Protein AF-A0A8J6YTL2-F1 (afdb_monomer_lite)

Foldseek 3Di:
DDPVVVCVPCVVVVVVVVCVVQCPDPVSVVVVLVVLLVVLLQQLVQQVVQQVVQPWQDPVQDDPVCGSPRARCGPVSHLQVLLQSLLVSLVSLVVQLVVDPDPVSVVVSVVSNVSSVVNNVRSLNPVSLVVSLVVQLVVCVVVPNVVSVVSNVVSVCVQCVDVSSVVSVVVCVDPVVVVCCCPPNDVVQVVQQVVQCVVPVPVGDGCCDPHNVPPPD

Sequence (217 aa):
ADLEGFRAVFEYVLLFFIGYYLIEDHRKAIQSLHLISAVATLAALVGFAQVALGVETPSSWTDAAEQGIVRAFSFVVSPNVLGSYMALMIPIAVGLFFYERNVWLKGYYALASLLQLGAFVLSGSRGAWLALLLSLLLIFALINWKWALGGGVAAVLGGFLLPPIRSRILNLLSPEYLEKSASDGRIARWLGAYHEMRFDPFFGRGIGHYGGAVGDR

Secondary structure (DSSP, 8-state):
--HHHHHHHHHHHHHHHHHHHH--SHHHHHHHHHHHHHHHHHHHHHHHHHHHTTPPPPGGGS-GGGTT-----GGGS-HHHHHHHHHHHHHHHHHHHHH---HHHHHHHHHHHHHHHHHHHHTT-HHHHHHHHHHHHHHHHHH-HHHHHHHHHHHHHHHHHSHHHHHHHHGGG-HHHHHHHHHTSHHHHHHHHHHHHTT-TTTT--TTTTSTTTS--

pLDDT: mean 82.71, std 12.41, range [36.59, 97.69]

Radius of gyration: 19.97 Å; chains: 1; bounding box: 45×43×59 Å

Structure (mmCIF, N/CA/C/O backbone):
data_AF-A0A8J6YTL2-F1
#
_entry.id   AF-A0A8J6YTL2-F1
#
loop_
_atom_site.group_PDB
_atom_site.id
_atom_site.type_symbol
_atom_site.label_atom_id
_atom_site.label_alt_id
_atom_site.label_comp_id
_atom_site.label_asym_id
_atom_site.label_entity_id
_atom_site.label_seq_id
_atom_site.pdbx_PDB_ins_code
_atom_site.Cartn_x
_atom_site.Cartn_y
_atom_site.Cartn_z
_atom_site.occupancy
_atom_site.B_iso_or_equiv
_atom_site.auth_seq_id
_atom_site.auth_comp_id
_atom_site.auth_asym_id
_atom_site.auth_atom_id
_atom_site.pdbx_PDB_model_num
ATOM 1 N N . ALA A 1 1 ? -12.768 -18.549 -25.842 1.00 54.09 1 ALA A N 1
ATOM 2 C CA . ALA A 1 1 ? -12.505 -17.593 -24.751 1.00 54.09 1 ALA A CA 1
ATOM 3 C C . ALA A 1 1 ? -11.535 -18.268 -23.807 1.00 54.09 1 ALA A C 1
ATOM 5 O O . ALA A 1 1 ? -11.825 -19.382 -23.389 1.00 54.09 1 ALA A O 1
ATOM 6 N N . ASP A 1 2 ? -10.376 -17.662 -23.571 1.00 70.19 2 ASP A N 1
ATOM 7 C CA . ASP A 1 2 ? -9.355 -18.261 -22.716 1.00 70.19 2 ASP A CA 1
ATOM 8 C C . ASP A 1 2 ? -9.845 -18.316 -21.265 1.00 70.19 2 ASP A C 1
ATOM 10 O O . ASP A 1 2 ? -10.438 -17.345 -20.780 1.00 70.19 2 ASP A O 1
ATOM 14 N N . LEU A 1 3 ? -9.619 -19.437 -20.573 1.00 73.62 3 LEU A N 1
ATOM 15 C CA . LEU A 1 3 ? -10.056 -19.631 -19.182 1.00 73.62 3 LEU A CA 1
ATOM 16 C C . LEU A 1 3 ? -9.509 -18.521 -18.273 1.00 73.62 3 LEU A C 1
ATOM 18 O O . LEU A 1 3 ? -10.193 -18.051 -17.365 1.00 73.62 3 LEU A O 1
ATOM 22 N N . GLU A 1 4 ? -8.292 -18.060 -18.550 1.00 67.56 4 GLU A N 1
ATOM 23 C CA . GLU A 1 4 ? -7.652 -16.998 -17.784 1.00 67.56 4 GLU A CA 1
ATOM 24 C C . GLU A 1 4 ? -8.268 -15.621 -18.034 1.00 67.56 4 GLU A C 1
ATOM 26 O O . GLU A 1 4 ? -8.426 -14.849 -17.090 1.00 67.56 4 GLU A O 1
ATOM 31 N N . GLY A 1 5 ? -8.679 -15.333 -19.273 1.00 67.94 5 GLY A N 1
ATOM 32 C CA . GLY A 1 5 ? -9.407 -14.107 -19.603 1.00 67.94 5 GLY A CA 1
ATOM 33 C C . GLY A 1 5 ? -10.791 -14.079 -18.954 1.00 67.94 5 GLY A C 1
ATOM 34 O O . GLY A 1 5 ? -11.204 -13.056 -18.414 1.00 67.94 5 GLY A O 1
ATOM 35 N N . PHE A 1 6 ? -11.481 -15.223 -18.929 1.00 74.56 6 PHE A N 1
ATOM 36 C CA . PHE A 1 6 ? -12.739 -15.367 -18.197 1.00 74.56 6 PHE A CA 1
ATOM 37 C C . PHE A 1 6 ? -12.533 -15.150 -16.692 1.00 74.56 6 PHE A C 1
ATOM 39 O O . PHE A 1 6 ? -13.232 -14.339 -16.083 1.00 74.56 6 PHE A O 1
ATOM 46 N N . ARG A 1 7 ? -11.530 -15.804 -16.093 1.00 77.75 7 ARG A N 1
ATOM 47 C CA . ARG A 1 7 ? -11.190 -15.621 -14.677 1.00 77.75 7 ARG A CA 1
ATOM 48 C C . ARG A 1 7 ? -10.904 -14.152 -14.353 1.00 77.75 7 ARG A C 1
ATOM 50 O O . ARG A 1 7 ? -11.506 -13.623 -13.428 1.00 77.75 7 ARG A O 1
ATOM 57 N N . ALA A 1 8 ? -10.073 -13.475 -15.144 1.00 73.50 8 ALA A N 1
ATOM 58 C CA . ALA A 1 8 ? -9.693 -12.081 -14.907 1.00 73.50 8 ALA A CA 1
ATOM 59 C C . ALA A 1 8 ? -10.887 -11.107 -14.865 1.00 73.50 8 ALA A C 1
ATOM 61 O O . ALA A 1 8 ? -10.817 -10.090 -14.178 1.00 73.50 8 ALA A O 1
ATOM 62 N N . VAL A 1 9 ? -11.980 -11.410 -15.575 1.00 77.06 9 VAL A N 1
ATOM 63 C CA . VAL A 1 9 ? -13.192 -10.577 -15.594 1.00 77.06 9 VAL A CA 1
ATOM 64 C C . VAL A 1 9 ? -14.169 -10.977 -14.488 1.00 77.06 9 VAL A C 1
ATOM 66 O O . VAL A 1 9 ? -14.669 -10.119 -13.761 1.00 77.06 9 VAL A O 1
ATOM 69 N N . PHE A 1 10 ? -14.457 -12.271 -14.348 1.00 83.06 10 PHE A N 1
ATOM 70 C CA . PHE A 1 10 ? -15.551 -12.741 -13.496 1.00 83.06 10 PHE A CA 1
ATOM 71 C C . PHE A 1 10 ? -15.135 -13.034 -12.052 1.00 83.06 10 PHE A C 1
ATOM 73 O O . PHE A 1 10 ? -15.982 -12.966 -11.164 1.00 83.06 10 PHE A O 1
ATOM 80 N N . GLU A 1 11 ? -13.857 -13.307 -11.773 1.00 84.56 11 GLU A N 1
ATOM 81 C CA . GLU A 1 11 ? -13.379 -13.611 -10.416 1.00 84.56 11 GLU A CA 1
ATOM 82 C C . GLU A 1 11 ? -13.662 -12.457 -9.447 1.00 84.56 11 GLU A C 1
ATOM 84 O O . GLU A 1 11 ? -14.233 -12.671 -8.379 1.00 84.56 11 GLU A O 1
ATOM 89 N N . TYR A 1 12 ? -13.364 -11.217 -9.842 1.00 82.69 12 TYR A N 1
ATOM 90 C CA . TYR A 1 12 ? -13.627 -10.045 -9.003 1.00 82.69 12 TYR A CA 1
ATOM 91 C C . TYR A 1 12 ? -15.123 -9.791 -8.784 1.00 82.69 12 TYR A C 1
ATOM 93 O O . TYR A 1 12 ? -15.521 -9.382 -7.694 1.00 82.69 12 TYR A O 1
ATOM 101 N N . VAL A 1 13 ? -15.959 -10.075 -9.788 1.00 87.31 13 VAL A N 1
ATOM 102 C CA . VAL A 1 13 ? -17.423 -9.973 -9.672 1.00 87.31 13 VAL A CA 1
ATOM 103 C C . VAL A 1 13 ? -17.951 -11.006 -8.675 1.00 87.31 13 VAL A C 1
ATOM 105 O O . VAL A 1 13 ? -18.767 -10.678 -7.816 1.00 87.31 13 VAL A O 1
ATOM 108 N N . LEU A 1 14 ? -17.450 -12.241 -8.731 1.00 86.69 14 LEU A N 1
ATOM 109 C CA . LEU A 1 14 ? -17.814 -13.291 -7.780 1.00 86.69 14 LEU A CA 1
ATOM 110 C C . LEU A 1 14 ? -17.362 -12.948 -6.356 1.00 86.69 14 LEU A C 1
ATOM 112 O O . LEU A 1 14 ? -18.150 -13.079 -5.423 1.00 86.69 14 LEU A O 1
ATOM 116 N N . LEU A 1 15 ? -16.132 -12.453 -6.183 1.00 86.00 15 LEU A N 1
ATOM 117 C CA . LEU A 1 15 ? -15.624 -12.009 -4.881 1.00 86.00 15 LEU A CA 1
ATOM 118 C C . LEU A 1 15 ? -16.463 -10.867 -4.297 1.00 86.00 15 LEU A C 1
ATOM 120 O O . LEU A 1 15 ? -16.722 -10.862 -3.093 1.00 86.00 15 LEU A O 1
ATOM 124 N N . PHE A 1 16 ? -16.936 -9.939 -5.135 1.00 86.88 16 PHE A N 1
ATOM 125 C CA . PHE A 1 16 ? -17.869 -8.897 -4.712 1.00 86.88 16 PHE A CA 1
ATOM 126 C C . PHE A 1 16 ? -19.169 -9.495 -4.166 1.00 86.88 16 PHE A C 1
ATOM 128 O O . PHE A 1 16 ? -19.579 -9.131 -3.066 1.00 86.88 16 PHE A O 1
ATOM 135 N N . PHE A 1 17 ? -19.793 -10.438 -4.879 1.00 88.88 17 PHE A N 1
ATOM 136 C CA . PHE A 1 17 ? -21.026 -11.072 -4.404 1.00 88.88 17 PHE A CA 1
ATOM 137 C C . PHE A 1 17 ? -20.809 -11.873 -3.122 1.00 88.88 17 PHE A C 1
ATOM 139 O O . PHE A 1 17 ? -21.619 -11.772 -2.206 1.00 88.88 17 PHE A O 1
ATOM 146 N N . ILE A 1 18 ? -19.702 -12.611 -3.008 1.00 86.50 18 ILE A N 1
ATOM 147 C CA . ILE A 1 18 ? -19.354 -13.316 -1.767 1.00 86.50 18 ILE A CA 1
ATOM 148 C C . ILE A 1 18 ? -19.242 -12.316 -0.614 1.00 86.50 18 ILE A C 1
ATOM 150 O O . ILE A 1 18 ? -19.843 -12.532 0.432 1.00 86.50 18 ILE A O 1
ATOM 154 N N . GLY A 1 19 ? -18.527 -11.204 -0.805 1.00 84.81 19 GLY A N 1
ATOM 155 C CA . GLY A 1 19 ? -18.418 -10.151 0.206 1.00 84.81 19 GLY A CA 1
ATOM 156 C C . GLY A 1 19 ? -19.773 -9.537 0.564 1.00 84.81 19 GLY A C 1
ATOM 157 O O . GLY A 1 19 ? -20.080 -9.386 1.743 1.00 84.81 19 GLY A O 1
ATOM 158 N N . TYR A 1 20 ? -20.601 -9.247 -0.439 1.00 87.62 20 TYR A N 1
ATOM 159 C CA . TYR A 1 20 ? -21.935 -8.674 -0.271 1.00 87.62 20 TYR A CA 1
ATOM 160 C C . TYR A 1 20 ? -22.870 -9.586 0.534 1.00 87.62 20 TYR A C 1
ATOM 162 O O . TYR A 1 20 ? -23.553 -9.114 1.436 1.00 87.62 20 TYR A O 1
ATOM 170 N N . TYR A 1 21 ? -22.874 -10.890 0.248 1.00 88.00 21 TYR A N 1
ATOM 171 C CA . TYR A 1 21 ? -23.704 -11.856 0.971 1.00 88.00 21 TYR A CA 1
ATOM 172 C C . TYR A 1 21 ? -23.121 -12.256 2.331 1.00 88.00 21 TYR A C 1
ATOM 174 O O . TYR A 1 21 ? -23.868 -12.634 3.226 1.00 88.00 21 TYR A O 1
ATOM 182 N N . LEU A 1 22 ? -21.800 -12.188 2.518 1.00 87.88 22 LEU A N 1
ATOM 183 C CA . LEU A 1 22 ? -21.165 -12.536 3.791 1.00 87.88 22 LEU A CA 1
ATOM 184 C C . LEU A 1 22 ? -21.285 -11.400 4.819 1.00 87.88 22 LEU A C 1
ATOM 186 O O . LEU A 1 22 ? -21.454 -11.660 6.014 1.00 87.88 22 LEU A O 1
ATOM 190 N N . ILE A 1 23 ? -21.188 -10.144 4.373 1.00 88.69 23 ILE A N 1
ATOM 191 C CA . ILE A 1 23 ? -21.184 -8.952 5.229 1.00 88.69 23 ILE A CA 1
ATOM 192 C C . ILE A 1 23 ? -22.611 -8.410 5.357 1.00 88.69 23 ILE A C 1
ATOM 194 O O . ILE A 1 23 ? -23.005 -7.443 4.715 1.00 88.69 23 ILE A O 1
ATOM 198 N N . GLU A 1 24 ? -23.389 -9.056 6.218 1.00 88.50 24 GLU A N 1
ATOM 199 C CA . GLU A 1 24 ? -24.797 -8.696 6.444 1.00 88.50 24 GLU A CA 1
ATOM 200 C C . GLU A 1 24 ? -24.978 -7.622 7.523 1.00 88.50 24 GLU A C 1
ATOM 202 O O . GLU A 1 24 ? -25.962 -6.886 7.523 1.00 88.50 24 GLU A O 1
ATOM 207 N N . ASP A 1 25 ? -24.041 -7.544 8.470 1.00 91.94 25 ASP A N 1
ATOM 208 C CA . ASP A 1 25 ? -24.146 -6.663 9.625 1.00 91.94 25 ASP A CA 1
ATOM 209 C C . ASP A 1 25 ? -22.824 -5.948 9.937 1.00 91.94 25 ASP A C 1
ATOM 211 O O . ASP A 1 25 ? -21.734 -6.324 9.492 1.00 91.94 25 ASP A O 1
ATOM 215 N N . HIS A 1 26 ? -22.930 -4.890 10.744 1.00 89.81 26 HIS A N 1
ATOM 216 C CA . HIS A 1 26 ? -21.785 -4.089 11.166 1.00 89.81 26 HIS A CA 1
ATOM 217 C C . HIS A 1 26 ? -20.720 -4.924 11.895 1.00 89.81 26 HIS A C 1
ATOM 219 O O . HIS A 1 26 ? -19.525 -4.669 11.762 1.00 89.81 26 HIS A O 1
ATOM 225 N N . ARG A 1 27 ? -21.115 -5.924 12.691 1.00 91.19 27 ARG A N 1
ATOM 226 C CA . ARG A 1 27 ? -20.168 -6.756 13.444 1.00 91.19 27 ARG A CA 1
ATOM 227 C C . ARG A 1 27 ? -19.337 -7.615 12.490 1.00 91.19 27 ARG A C 1
ATOM 229 O O . ARG A 1 27 ? -18.118 -7.646 12.641 1.00 91.19 27 ARG A O 1
ATOM 236 N N . LYS A 1 28 ? -19.966 -8.256 11.506 1.00 91.44 28 LYS A N 1
ATOM 237 C CA . LYS A 1 28 ? -19.307 -9.031 10.450 1.00 91.44 28 LYS A CA 1
ATOM 238 C C . LYS A 1 28 ? -18.387 -8.144 9.622 1.00 91.44 28 LYS A C 1
ATOM 240 O O . LYS A 1 28 ? -17.259 -8.546 9.373 1.00 91.44 28 LYS A O 1
ATOM 245 N N . ALA A 1 29 ? -18.805 -6.920 9.291 1.00 90.50 29 ALA A N 1
ATOM 246 C CA . ALA A 1 29 ? -17.953 -5.968 8.579 1.00 90.50 29 ALA A CA 1
ATOM 247 C C . ALA A 1 29 ? -16.650 -5.685 9.346 1.00 90.50 29 ALA A C 1
ATOM 249 O O . ALA A 1 29 ? -15.561 -5.830 8.794 1.00 90.50 29 ALA A O 1
ATOM 250 N N . ILE A 1 30 ? -16.743 -5.368 10.642 1.00 92.56 30 ILE A N 1
ATOM 251 C CA . ILE A 1 30 ? -15.564 -5.150 11.495 1.00 92.56 30 ILE A CA 1
ATOM 252 C C . ILE A 1 30 ? -14.710 -6.423 11.617 1.00 92.56 30 ILE A C 1
ATOM 254 O O . ILE A 1 30 ? -13.487 -6.350 11.519 1.00 92.56 30 ILE A O 1
ATOM 258 N N . GLN A 1 31 ? -15.324 -7.601 11.762 1.00 92.81 31 GLN A N 1
ATOM 259 C CA . GLN A 1 31 ? -14.599 -8.879 11.779 1.00 92.81 31 GLN A CA 1
ATOM 260 C C . GLN A 1 31 ? -13.844 -9.138 10.468 1.00 92.81 31 GLN A C 1
ATOM 262 O O . GLN A 1 31 ? -12.697 -9.585 10.502 1.00 92.81 31 GLN A O 1
ATOM 267 N N . SER A 1 32 ? -14.440 -8.816 9.318 1.00 92.44 32 SER A N 1
ATOM 268 C CA . SER A 1 32 ? -13.766 -8.888 8.022 1.00 92.44 32 SER A CA 1
ATOM 269 C C . SER A 1 32 ? -12.581 -7.925 7.958 1.00 92.44 32 SER A C 1
ATOM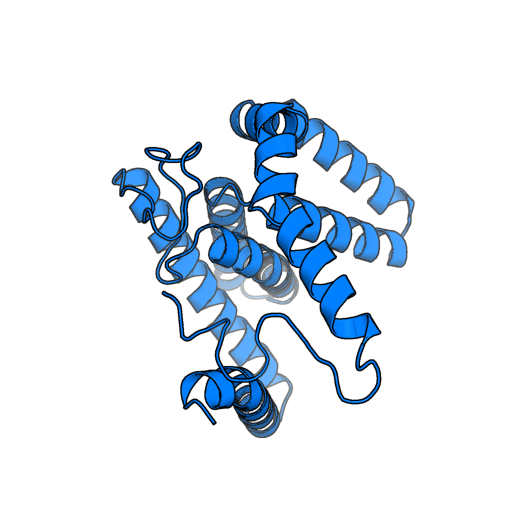 271 O O . SER A 1 32 ? -11.515 -8.329 7.500 1.00 92.44 32 SER A O 1
ATOM 273 N N . LEU A 1 33 ? -12.714 -6.696 8.477 1.00 94.62 33 LEU A N 1
ATOM 274 C CA . LEU A 1 33 ? -11.603 -5.738 8.558 1.00 94.62 33 LEU A CA 1
ATOM 275 C C . LEU A 1 33 ? -10.455 -6.255 9.442 1.00 94.62 33 LEU A C 1
ATOM 277 O O . LEU A 1 33 ? -9.286 -6.125 9.075 1.00 94.62 33 LEU A O 1
ATOM 281 N N . HIS A 1 34 ? -10.767 -6.888 10.575 1.00 95.19 34 HIS A N 1
ATOM 282 C CA . HIS A 1 34 ? -9.759 -7.546 11.410 1.00 95.19 34 HIS A CA 1
ATOM 283 C C . HIS A 1 34 ? -9.034 -8.661 10.650 1.00 95.19 34 HIS A C 1
ATOM 285 O O . HIS A 1 34 ? -7.805 -8.726 10.683 1.00 95.19 34 HIS A O 1
ATOM 291 N N . LEU A 1 35 ? -9.778 -9.509 9.933 1.00 95.19 35 LEU A N 1
ATOM 292 C CA . LEU A 1 35 ? -9.215 -10.621 9.172 1.00 95.19 35 LEU A CA 1
ATOM 293 C C . LEU A 1 35 ? -8.282 -10.133 8.058 1.00 95.19 35 LEU A C 1
ATOM 295 O O . LEU A 1 35 ? -7.142 -10.586 7.979 1.00 95.19 35 LEU A O 1
ATOM 299 N N . ILE A 1 36 ? -8.725 -9.187 7.225 1.00 94.56 36 ILE A N 1
ATOM 300 C CA . ILE A 1 36 ? -7.888 -8.664 6.133 1.00 94.56 36 ILE A CA 1
ATOM 301 C C . ILE A 1 36 ? -6.662 -7.927 6.678 1.00 94.56 36 ILE A C 1
ATOM 3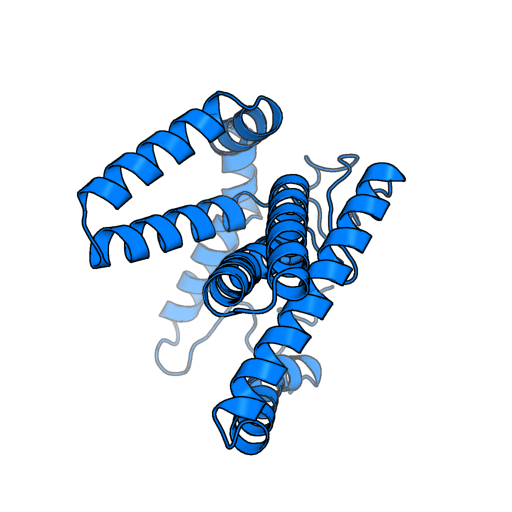03 O O . ILE A 1 36 ? -5.569 -8.091 6.141 1.00 94.56 36 ILE A O 1
ATOM 307 N N . SER A 1 37 ? -6.798 -7.196 7.793 1.00 96.31 37 SER A N 1
ATOM 308 C CA . SER A 1 37 ? -5.658 -6.557 8.453 1.00 96.31 37 SER A CA 1
ATOM 309 C C . SER A 1 37 ? -4.675 -7.596 8.993 1.00 96.31 37 SER A C 1
ATOM 311 O O . SER A 1 37 ? -3.466 -7.386 8.911 1.00 96.31 37 SER A O 1
ATOM 313 N N . ALA A 1 38 ? -5.153 -8.724 9.522 1.00 96.75 38 ALA A N 1
ATOM 314 C CA . ALA A 1 38 ? -4.289 -9.807 9.981 1.00 96.75 38 ALA A CA 1
ATOM 315 C C . ALA A 1 38 ? -3.523 -10.456 8.823 1.00 96.75 38 ALA A C 1
ATOM 317 O O . ALA A 1 38 ? -2.305 -10.622 8.914 1.00 96.75 38 ALA A O 1
ATOM 318 N N . VAL A 1 39 ? -4.199 -10.736 7.706 1.00 96.69 39 VAL A N 1
ATOM 319 C CA . VAL A 1 39 ? -3.569 -11.251 6.479 1.00 96.69 39 VAL A CA 1
ATOM 320 C C . VAL A 1 39 ? -2.543 -10.256 5.928 1.00 96.69 39 VAL A C 1
ATOM 322 O O . VAL A 1 39 ? -1.447 -10.655 5.538 1.00 96.69 39 VAL A O 1
ATOM 325 N N . ALA A 1 40 ? -2.848 -8.957 5.934 1.00 96.62 40 ALA A N 1
ATOM 326 C CA . ALA A 1 40 ? -1.911 -7.915 5.520 1.00 96.62 40 ALA A CA 1
ATOM 327 C C . ALA A 1 40 ? -0.668 -7.856 6.418 1.00 96.62 40 ALA A C 1
ATOM 329 O O . ALA A 1 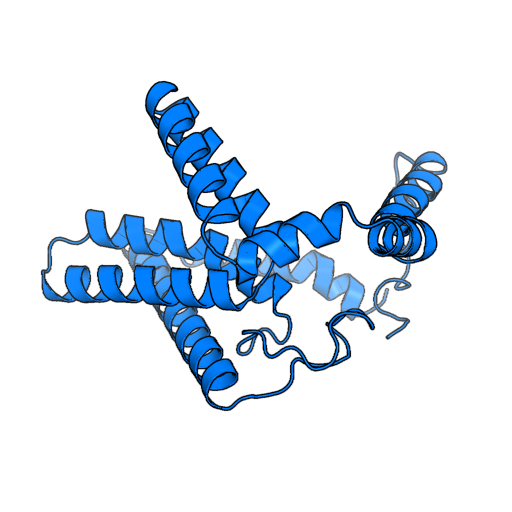40 ? 0.451 -7.753 5.918 1.00 96.62 40 ALA A O 1
ATOM 330 N N . THR A 1 41 ? -0.836 -7.988 7.733 1.00 97.00 41 THR A N 1
ATOM 331 C CA . THR A 1 41 ? 0.288 -8.040 8.677 1.00 97.00 41 THR A CA 1
ATOM 332 C C . THR A 1 41 ? 1.151 -9.282 8.462 1.00 97.00 41 THR A C 1
ATOM 334 O O . THR A 1 41 ? 2.375 -9.173 8.460 1.00 97.00 41 THR A O 1
ATOM 337 N N . LEU A 1 42 ? 0.549 -10.448 8.209 1.00 97.25 42 LEU A N 1
ATOM 338 C CA . LEU A 1 42 ? 1.294 -11.654 7.830 1.00 97.25 42 LEU A CA 1
ATOM 339 C C . LEU A 1 42 ? 2.074 -11.438 6.529 1.00 97.25 42 LEU A C 1
ATOM 341 O O . LEU A 1 42 ? 3.255 -11.771 6.460 1.00 97.25 42 LEU A O 1
ATOM 345 N N . ALA A 1 43 ? 1.453 -10.817 5.524 1.00 96.00 43 ALA A N 1
ATOM 346 C CA . ALA A 1 43 ? 2.126 -10.480 4.274 1.00 96.00 43 ALA A CA 1
ATOM 347 C C . ALA A 1 43 ? 3.334 -9.559 4.506 1.00 96.00 43 ALA A C 1
ATOM 349 O O . ALA A 1 43 ? 4.400 -9.791 3.930 1.00 96.00 43 ALA A O 1
ATOM 350 N N . ALA A 1 44 ? 3.186 -8.553 5.372 1.00 96.06 44 ALA A N 1
ATOM 351 C CA . ALA A 1 44 ? 4.264 -7.651 5.752 1.00 96.06 44 ALA A CA 1
ATOM 352 C C . ALA A 1 44 ? 5.414 -8.404 6.436 1.00 96.06 44 ALA A C 1
ATOM 354 O O . ALA A 1 44 ? 6.563 -8.240 6.032 1.00 96.06 44 ALA A O 1
ATOM 355 N N . LEU A 1 45 ? 5.116 -9.277 7.404 1.00 96.31 45 LEU A N 1
ATOM 356 C CA . LEU A 1 45 ? 6.113 -10.100 8.100 1.00 96.31 45 LEU A CA 1
ATOM 357 C C . LEU A 1 45 ? 6.892 -11.008 7.142 1.00 96.31 45 LEU A C 1
ATOM 359 O O . LEU A 1 45 ? 8.118 -11.058 7.214 1.00 96.31 45 LEU A O 1
ATOM 363 N N . VAL A 1 46 ? 6.206 -11.674 6.208 1.00 94.81 46 VAL A N 1
ATOM 364 C CA . VAL A 1 46 ? 6.865 -12.475 5.162 1.00 94.81 46 VAL A CA 1
ATOM 365 C C . VAL A 1 46 ? 7.755 -11.588 4.286 1.00 94.81 46 VAL A C 1
ATOM 367 O O . VAL A 1 46 ? 8.878 -11.973 3.971 1.00 94.81 46 VAL A O 1
ATOM 370 N N . GLY A 1 47 ? 7.303 -10.380 3.937 1.00 91.94 47 GLY A N 1
ATOM 371 C CA . GLY A 1 47 ? 8.105 -9.407 3.192 1.00 91.94 47 GLY A CA 1
ATOM 372 C C . GLY A 1 47 ? 9.376 -8.978 3.935 1.00 91.94 47 GLY A C 1
ATOM 373 O O . GLY A 1 47 ? 10.447 -8.927 3.335 1.00 91.94 47 GLY A O 1
ATOM 374 N N . PHE A 1 48 ? 9.291 -8.730 5.244 1.00 92.81 48 PHE A N 1
ATOM 375 C CA . PHE A 1 48 ? 10.469 -8.467 6.077 1.00 92.81 48 PHE A CA 1
ATOM 376 C C . PHE A 1 48 ? 11.418 -9.660 6.120 1.00 92.81 48 PHE A C 1
ATOM 378 O O . PHE A 1 48 ? 12.621 -9.474 5.964 1.00 92.81 48 PHE A O 1
ATOM 385 N N . ALA A 1 49 ? 10.890 -10.872 6.305 1.00 92.31 49 ALA A N 1
ATOM 386 C CA . ALA A 1 49 ? 11.696 -12.086 6.337 1.00 92.31 49 ALA A CA 1
ATOM 387 C C . ALA A 1 49 ? 12.454 -12.291 5.016 1.00 92.31 49 ALA A C 1
ATOM 389 O O . ALA A 1 49 ? 13.644 -12.584 5.042 1.00 92.31 49 ALA A O 1
ATOM 390 N N . GLN A 1 50 ? 11.811 -12.060 3.868 1.00 90.31 50 GLN A N 1
ATOM 391 C CA . GLN A 1 50 ? 12.464 -12.126 2.554 1.00 90.31 50 GLN A CA 1
ATOM 392 C C . GLN A 1 50 ? 13.631 -11.145 2.436 1.00 90.31 50 GLN A C 1
ATOM 394 O O . GLN A 1 50 ? 14.709 -11.528 1.987 1.00 90.31 50 GLN A O 1
ATOM 399 N N . VAL A 1 51 ? 13.435 -9.896 2.870 1.00 88.56 51 VAL A N 1
ATOM 400 C CA . VAL A 1 51 ? 14.492 -8.878 2.824 1.00 88.56 51 VAL A CA 1
ATOM 401 C C . VAL A 1 51 ? 15.628 -9.217 3.789 1.00 88.56 51 VAL A C 1
ATOM 403 O O . VAL A 1 51 ? 16.791 -9.111 3.415 1.00 88.56 51 VAL A O 1
ATOM 406 N N . ALA A 1 52 ? 15.308 -9.666 5.003 1.00 89.44 52 ALA A N 1
ATOM 407 C CA . ALA A 1 52 ? 16.298 -10.046 6.009 1.00 89.44 52 ALA A CA 1
ATOM 408 C C . ALA A 1 52 ? 17.134 -11.268 5.590 1.00 89.44 52 ALA A C 1
ATOM 410 O O . ALA A 1 52 ? 18.320 -11.331 5.896 1.00 89.44 52 ALA A O 1
ATOM 411 N N . LEU A 1 53 ? 16.526 -12.219 4.876 1.00 88.88 53 LEU A N 1
ATOM 412 C CA . LEU A 1 53 ? 17.194 -13.408 4.338 1.00 88.88 53 LEU A CA 1
ATOM 413 C C . LEU A 1 53 ? 17.909 -13.149 3.002 1.00 88.88 53 LEU A C 1
ATOM 415 O O . LEU A 1 53 ? 18.567 -14.051 2.491 1.00 88.88 53 LEU A O 1
ATOM 419 N N . GLY A 1 54 ? 17.781 -11.950 2.427 1.00 81.88 54 GLY A N 1
ATOM 420 C CA . GLY A 1 54 ? 18.399 -11.613 1.145 1.00 81.88 54 GLY A CA 1
ATOM 421 C C . GLY A 1 54 ? 17.807 -12.374 -0.043 1.00 81.88 54 GLY A C 1
ATOM 422 O O . GLY A 1 54 ? 18.513 -12.614 -1.016 1.00 81.88 54 GLY A O 1
ATOM 423 N N . VAL A 1 55 ? 16.533 -12.777 0.029 1.00 82.50 55 VAL A N 1
ATOM 424 C CA . VAL A 1 55 ? 15.870 -13.506 -1.061 1.00 82.50 55 VAL A CA 1
ATOM 425 C C . VAL A 1 55 ? 15.816 -12.615 -2.298 1.00 82.50 55 VAL A C 1
ATOM 427 O O . VAL A 1 55 ? 15.247 -11.521 -2.263 1.00 82.50 55 VAL A O 1
ATOM 430 N N . GLU A 1 56 ? 16.401 -13.089 -3.396 1.00 78.88 56 GLU A N 1
ATOM 431 C CA . GLU A 1 56 ? 16.405 -12.347 -4.650 1.00 78.88 56 GLU A CA 1
ATOM 432 C C . GLU A 1 56 ? 14.983 -12.160 -5.184 1.00 78.88 56 GLU A C 1
ATOM 434 O O . GLU A 1 56 ? 14.147 -13.068 -5.178 1.00 78.88 56 GLU A O 1
ATOM 439 N N . THR A 1 57 ? 14.703 -10.943 -5.647 1.00 77.00 57 THR A N 1
ATOM 440 C CA . THR A 1 57 ? 13.405 -10.615 -6.229 1.00 77.00 57 THR A CA 1
ATOM 441 C C . THR A 1 57 ? 13.235 -11.376 -7.551 1.00 77.00 57 THR A C 1
ATOM 443 O O . THR A 1 57 ? 14.132 -11.287 -8.394 1.00 77.00 57 THR A O 1
ATOM 446 N N . PRO A 1 58 ? 12.102 -12.067 -7.791 1.00 73.62 58 PRO A N 1
ATOM 447 C CA . PRO A 1 58 ? 11.896 -12.832 -9.018 1.00 73.62 58 PRO A CA 1
ATOM 448 C C . PRO A 1 58 ? 12.124 -11.996 -10.286 1.00 73.62 58 PRO A C 1
ATOM 450 O O . PRO A 1 58 ? 11.554 -10.910 -10.432 1.00 73.62 58 PRO A O 1
ATOM 453 N N . SER A 1 59 ? 12.925 -12.524 -11.215 1.00 65.12 59 SER A N 1
ATOM 454 C CA . SER A 1 59 ? 13.329 -11.843 -12.457 1.00 65.12 59 SER A CA 1
ATOM 455 C C . SER A 1 59 ? 12.158 -11.510 -13.383 1.00 65.12 59 SER A C 1
ATOM 457 O O . SER A 1 59 ? 12.204 -10.515 -14.094 1.00 65.12 59 SER A O 1
ATOM 459 N N . SER A 1 60 ? 11.066 -12.279 -13.325 1.00 67.25 60 SER A N 1
ATOM 460 C CA . SER A 1 60 ? 9.838 -12.016 -14.091 1.00 67.25 60 SER A CA 1
ATOM 461 C C . SER A 1 60 ? 9.121 -10.720 -13.687 1.00 67.25 60 SER A C 1
ATOM 463 O O . SER A 1 60 ? 8.245 -10.248 -14.405 1.00 67.25 60 SER A O 1
ATOM 465 N N . TRP A 1 61 ? 9.443 -10.162 -12.515 1.00 61.75 61 TRP A N 1
ATOM 466 C CA . TRP A 1 61 ? 8.799 -8.971 -11.954 1.00 61.75 61 TRP A CA 1
ATOM 467 C C . TRP A 1 61 ? 9.764 -7.797 -11.758 1.00 61.75 61 TRP A C 1
ATOM 469 O O . TRP A 1 61 ? 9.351 -6.755 -11.232 1.00 61.75 61 TRP A O 1
ATOM 479 N N . THR A 1 62 ? 11.027 -7.949 -12.160 1.00 60.59 62 THR A N 1
ATOM 480 C CA . THR A 1 62 ? 12.050 -6.904 -12.096 1.00 60.59 62 THR A CA 1
ATOM 481 C C . THR A 1 62 ? 12.480 -6.490 -13.495 1.00 60.59 62 THR A C 1
ATOM 483 O O . THR A 1 62 ? 12.725 -7.317 -14.368 1.00 60.59 62 THR A O 1
ATOM 486 N N . ASP A 1 63 ? 12.575 -5.179 -13.718 1.00 59.91 63 ASP A N 1
ATOM 487 C CA . ASP A 1 63 ? 13.200 -4.662 -14.933 1.00 59.91 63 ASP A CA 1
ATOM 488 C C . ASP A 1 63 ? 14.681 -5.083 -14.948 1.00 59.91 63 ASP A C 1
ATOM 490 O O . ASP A 1 63 ? 15.302 -5.196 -13.889 1.00 59.91 63 ASP A O 1
ATOM 494 N N . ALA A 1 64 ? 15.286 -5.245 -16.129 1.00 54.41 64 ALA A N 1
ATOM 495 C CA . ALA A 1 64 ? 16.697 -5.638 -16.261 1.00 54.41 64 ALA A CA 1
ATOM 496 C C . ALA A 1 64 ? 17.671 -4.723 -15.479 1.00 54.41 64 ALA A C 1
ATOM 498 O O . ALA A 1 64 ? 18.727 -5.164 -15.042 1.00 54.41 64 ALA A O 1
ATOM 499 N N . ALA A 1 65 ? 17.291 -3.459 -15.250 1.00 51.62 65 ALA A N 1
ATOM 500 C CA . ALA A 1 65 ? 18.056 -2.484 -14.465 1.00 51.62 65 ALA A CA 1
ATOM 501 C C . ALA A 1 65 ? 17.895 -2.620 -12.934 1.00 51.62 65 ALA A C 1
ATOM 503 O O . ALA A 1 65 ? 18.590 -1.944 -12.180 1.00 51.62 65 ALA A O 1
ATOM 504 N N . GLU A 1 66 ? 16.960 -3.447 -12.459 1.00 58.12 66 GLU A N 1
ATOM 505 C CA . GLU A 1 66 ? 16.696 -3.696 -11.035 1.00 58.12 66 GLU A CA 1
ATOM 506 C C . GLU A 1 66 ? 17.064 -5.130 -10.602 1.00 58.12 66 GLU A C 1
ATOM 508 O O . GLU A 1 66 ? 16.763 -5.531 -9.473 1.00 58.12 66 GLU A O 1
ATOM 513 N N . GLN A 1 67 ? 17.718 -5.901 -11.478 1.00 59.06 67 GLN A N 1
ATOM 514 C CA . GLN A 1 67 ? 18.201 -7.248 -11.172 1.00 59.06 67 GLN A CA 1
ATOM 515 C C . GLN A 1 67 ? 19.246 -7.208 -10.045 1.00 59.06 67 GLN A C 1
ATOM 517 O O . GLN A 1 67 ? 20.121 -6.345 -10.021 1.00 59.06 67 GLN A O 1
ATOM 522 N N . GLY A 1 68 ? 19.124 -8.122 -9.078 1.00 60.59 68 GLY A N 1
ATOM 523 C CA . GLY A 1 68 ? 20.000 -8.189 -7.900 1.00 60.59 68 GLY A CA 1
ATOM 524 C C . GLY A 1 68 ? 19.610 -7.271 -6.733 1.00 60.59 68 GLY A C 1
ATOM 525 O O . GLY A 1 68 ? 20.249 -7.315 -5.684 1.00 60.59 68 GLY A O 1
ATOM 526 N N . ILE A 1 69 ? 18.549 -6.459 -6.855 1.00 71.00 69 ILE A N 1
ATOM 527 C CA . ILE A 1 69 ? 18.035 -5.680 -5.719 1.00 71.00 69 ILE A CA 1
ATOM 528 C C . ILE A 1 69 ? 17.049 -6.528 -4.908 1.00 71.00 69 ILE A C 1
ATOM 530 O O . ILE A 1 69 ? 16.009 -6.960 -5.414 1.00 71.00 69 ILE A O 1
ATOM 534 N N . VAL A 1 70 ? 17.335 -6.697 -3.618 1.00 79.38 70 VAL A N 1
ATOM 535 C CA . VAL A 1 70 ? 16.431 -7.347 -2.660 1.00 79.38 70 VAL A CA 1
ATOM 536 C C . VAL A 1 70 ? 15.276 -6.396 -2.324 1.00 79.38 70 VAL A C 1
ATOM 538 O O . VAL A 1 70 ? 15.487 -5.302 -1.795 1.00 79.38 70 VAL A O 1
ATOM 541 N N . ARG A 1 71 ? 14.044 -6.795 -2.655 1.00 84.38 71 ARG A N 1
ATOM 542 C CA . ARG A 1 71 ? 12.802 -6.051 -2.380 1.00 84.38 71 ARG A CA 1
ATOM 543 C C . ARG A 1 71 ? 11.796 -6.975 -1.705 1.00 84.38 71 ARG A C 1
ATOM 545 O O . ARG A 1 71 ? 11.757 -8.167 -1.990 1.00 84.38 71 ARG A O 1
ATOM 552 N N . ALA A 1 72 ? 10.931 -6.422 -0.860 1.00 87.44 72 ALA A N 1
ATOM 553 C CA . ALA A 1 72 ? 9.832 -7.198 -0.289 1.00 87.44 72 ALA A CA 1
ATOM 554 C C . ALA A 1 72 ? 8.753 -7.466 -1.358 1.00 87.44 72 ALA A C 1
ATOM 556 O O . ALA A 1 72 ? 8.265 -6.523 -1.984 1.00 87.44 72 ALA A O 1
ATOM 557 N N . PHE A 1 73 ? 8.347 -8.727 -1.544 1.00 87.50 73 PHE A N 1
ATOM 558 C CA . PHE A 1 73 ? 7.248 -9.118 -2.449 1.00 87.50 73 PHE A CA 1
ATOM 559 C C . PHE A 1 73 ? 6.207 -10.045 -1.801 1.00 87.50 73 PHE A C 1
ATOM 561 O O . PHE A 1 73 ? 5.086 -10.173 -2.295 1.00 87.50 73 PHE A O 1
ATOM 568 N N . SER A 1 74 ? 6.537 -10.619 -0.643 1.00 90.31 74 SER A N 1
ATOM 569 C CA . SER A 1 74 ? 5.704 -11.534 0.132 1.00 90.31 74 SER A CA 1
ATOM 570 C C . SER A 1 74 ? 5.211 -12.729 -0.700 1.00 90.31 74 SER A C 1
ATOM 572 O O . SER A 1 74 ? 5.811 -13.090 -1.709 1.00 90.31 74 SER A O 1
ATOM 574 N N . PHE A 1 75 ? 4.105 -13.357 -0.307 1.00 88.88 75 PHE A N 1
ATOM 575 C CA . PHE A 1 75 ? 3.434 -14.394 -1.100 1.00 88.88 75 PHE A CA 1
ATOM 576 C C . PHE A 1 75 ? 2.727 -13.848 -2.354 1.00 88.88 75 PHE A C 1
ATOM 578 O O . PHE A 1 75 ? 2.186 -14.617 -3.139 1.00 88.88 75 PHE A O 1
ATOM 585 N N . VAL A 1 76 ? 2.728 -12.526 -2.562 1.00 83.62 76 VAL A N 1
ATOM 586 C CA . VAL A 1 76 ? 2.098 -11.860 -3.715 1.00 83.62 76 VAL A CA 1
ATOM 587 C C . VAL A 1 76 ? 3.018 -11.868 -4.947 1.00 83.62 76 VAL A C 1
ATOM 589 O O . VAL A 1 76 ? 2.613 -11.457 -6.031 1.00 83.62 76 VAL A O 1
ATOM 592 N N . VAL A 1 77 ? 4.254 -12.368 -4.801 1.00 81.56 77 VAL A N 1
ATOM 593 C CA . VAL A 1 77 ? 5.241 -12.644 -5.872 1.00 81.56 77 VAL A CA 1
ATOM 594 C C . VAL A 1 77 ? 5.774 -11.392 -6.592 1.00 81.56 77 VAL A C 1
ATOM 596 O O . VAL A 1 77 ? 6.866 -11.418 -7.151 1.00 81.56 77 VAL A O 1
ATOM 599 N N . SER A 1 78 ? 5.071 -10.262 -6.512 1.00 86.19 78 SER A N 1
ATOM 600 C CA . SER A 1 78 ? 5.450 -8.991 -7.123 1.00 86.19 78 SER A CA 1
ATOM 601 C C . SER A 1 78 ? 5.611 -7.884 -6.071 1.00 86.19 78 SER A C 1
ATOM 603 O O . SER A 1 78 ? 4.643 -7.561 -5.370 1.00 86.19 78 SER A O 1
ATOM 605 N N . PRO A 1 79 ? 6.779 -7.211 -6.001 1.00 87.69 79 PRO A N 1
ATOM 606 C CA . PRO A 1 79 ? 6.982 -6.080 -5.094 1.00 87.69 79 PRO A CA 1
ATOM 607 C C . PRO A 1 79 ? 5.998 -4.932 -5.333 1.00 87.69 79 PRO A C 1
ATOM 609 O O . PRO A 1 79 ? 5.591 -4.239 -4.404 1.00 87.69 79 PRO A O 1
ATOM 612 N N . ASN A 1 80 ? 5.594 -4.713 -6.588 1.00 89.00 80 ASN A N 1
ATOM 613 C CA . ASN A 1 80 ? 4.660 -3.640 -6.922 1.00 89.00 80 ASN A CA 1
ATOM 614 C C . ASN A 1 80 ? 3.256 -3.929 -6.394 1.00 89.00 80 ASN A C 1
ATOM 616 O O . ASN A 1 80 ? 2.616 -3.030 -5.852 1.00 89.00 80 ASN A O 1
ATOM 620 N N . VAL A 1 81 ? 2.808 -5.181 -6.502 1.00 89.12 81 VAL A N 1
ATOM 621 C CA . VAL A 1 81 ? 1.504 -5.587 -5.972 1.00 89.12 81 VAL A CA 1
ATOM 622 C C . VAL A 1 81 ? 1.523 -5.545 -4.446 1.00 89.12 81 VAL A C 1
ATOM 624 O O . VAL A 1 81 ? 0.579 -5.023 -3.861 1.00 89.12 81 VAL A O 1
ATOM 627 N N . LEU A 1 82 ? 2.613 -5.980 -3.795 1.00 92.00 82 LEU A N 1
ATOM 628 C CA . LEU A 1 82 ? 2.764 -5.830 -2.344 1.00 92.00 82 LEU A CA 1
ATOM 629 C C . LEU A 1 82 ? 2.674 -4.358 -1.921 1.00 92.00 82 LEU A C 1
ATOM 631 O O . LEU A 1 82 ? 1.941 -4.040 -0.989 1.00 92.00 82 LEU A O 1
ATOM 635 N N . GLY A 1 83 ? 3.376 -3.457 -2.613 1.00 91.62 83 GLY A N 1
ATOM 636 C CA . GLY A 1 83 ? 3.325 -2.022 -2.333 1.00 91.62 83 GLY A CA 1
ATOM 637 C C . GLY A 1 83 ? 1.905 -1.459 -2.431 1.00 91.62 83 GLY A C 1
ATOM 638 O O . GLY A 1 83 ? 1.435 -0.808 -1.500 1.00 91.62 83 GLY A O 1
ATOM 639 N N . SER A 1 84 ? 1.190 -1.742 -3.522 1.00 91.06 84 SER A N 1
ATOM 640 C CA . SER A 1 84 ? -0.204 -1.309 -3.692 1.00 91.06 84 SER A CA 1
ATOM 641 C C . SER A 1 84 ? -1.147 -1.932 -2.658 1.00 91.06 84 SER A C 1
ATOM 643 O O . SER A 1 84 ? -2.029 -1.247 -2.146 1.00 91.06 84 SER A O 1
ATOM 645 N N . TYR A 1 85 ? -0.939 -3.201 -2.305 1.00 93.50 85 TYR A N 1
ATOM 646 C CA . TYR A 1 85 ? -1.715 -3.890 -1.277 1.00 93.50 85 TYR A CA 1
ATOM 647 C C . TYR A 1 85 ? -1.505 -3.258 0.107 1.00 93.50 85 TYR A C 1
ATOM 649 O O . TYR A 1 85 ? -2.476 -2.941 0.791 1.00 93.50 85 TYR A O 1
ATOM 657 N N . MET A 1 86 ? -0.256 -2.979 0.496 1.00 95.06 86 MET A N 1
ATOM 658 C CA . MET A 1 86 ? 0.043 -2.289 1.755 1.00 95.06 86 MET A CA 1
ATOM 659 C C . MET A 1 86 ? -0.528 -0.864 1.774 1.00 95.06 86 MET A C 1
ATOM 661 O O . MET A 1 86 ? -1.078 -0.454 2.790 1.00 95.06 86 MET A O 1
ATOM 665 N N . ALA A 1 87 ? -0.474 -0.127 0.656 1.00 91.88 87 ALA A N 1
ATOM 666 C CA . ALA A 1 87 ? -1.054 1.217 0.558 1.00 91.88 87 ALA A CA 1
ATOM 667 C C . ALA A 1 87 ? -2.555 1.244 0.900 1.00 91.88 87 ALA A C 1
ATOM 669 O O . ALA A 1 87 ? -3.027 2.206 1.502 1.00 91.88 87 ALA A O 1
ATOM 670 N N . LEU A 1 88 ? -3.287 0.185 0.540 1.00 91.38 88 LEU A N 1
ATOM 671 C CA . LEU A 1 88 ? -4.706 0.024 0.859 1.00 91.38 88 LEU A CA 1
ATOM 672 C C . LEU A 1 88 ? -4.937 -0.432 2.309 1.00 91.38 88 LEU A C 1
ATOM 674 O O . LEU A 1 88 ? -5.898 -0.002 2.944 1.00 91.38 88 LEU A O 1
ATOM 678 N N . MET A 1 89 ? -4.072 -1.301 2.835 1.00 94.00 89 MET A N 1
ATOM 679 C CA . MET A 1 89 ? -4.253 -1.921 4.154 1.00 94.00 89 MET A CA 1
ATOM 680 C C . MET A 1 89 ? -3.824 -1.017 5.315 1.00 94.00 89 MET A C 1
ATOM 682 O O . MET A 1 89 ? -4.454 -1.057 6.372 1.00 94.00 89 MET A O 1
ATOM 686 N N . ILE A 1 90 ? -2.828 -0.145 5.116 1.00 93.25 90 ILE A N 1
ATOM 687 C CA . ILE A 1 90 ? -2.341 0.778 6.155 1.00 93.25 90 ILE A CA 1
ATOM 688 C C . ILE A 1 90 ? -3.473 1.671 6.700 1.00 93.25 90 ILE A C 1
ATOM 690 O O . ILE A 1 90 ? -3.651 1.697 7.920 1.00 93.25 90 ILE A O 1
ATOM 694 N N . PRO A 1 91 ? -4.285 2.368 5.871 1.00 90.75 91 PRO A N 1
ATOM 695 C CA . PRO A 1 91 ? -5.413 3.153 6.375 1.00 90.75 91 PRO A CA 1
ATOM 696 C C . PRO A 1 91 ? -6.427 2.326 7.172 1.00 90.75 91 PRO A C 1
ATOM 698 O O . PRO A 1 91 ? -6.985 2.828 8.145 1.00 90.75 91 PRO A O 1
ATOM 701 N N . ILE A 1 92 ? -6.647 1.062 6.794 1.00 93.50 92 ILE A N 1
ATOM 702 C CA . ILE A 1 92 ? -7.562 0.155 7.497 1.00 93.50 92 ILE A CA 1
ATOM 703 C C . ILE A 1 92 ? -7.005 -0.182 8.884 1.00 93.50 92 ILE A C 1
ATOM 705 O O . ILE A 1 92 ? -7.720 -0.048 9.875 1.00 93.50 92 ILE A O 1
ATOM 709 N N . ALA A 1 93 ? -5.726 -0.558 8.978 1.00 95.50 93 ALA A N 1
ATOM 710 C CA . ALA A 1 93 ? -5.073 -0.859 10.251 1.00 95.50 93 ALA A CA 1
ATOM 711 C C . ALA A 1 93 ? -5.046 0.364 11.187 1.00 95.50 93 ALA A C 1
ATOM 713 O O . ALA A 1 93 ? -5.363 0.245 12.373 1.00 95.50 93 ALA A O 1
ATOM 714 N N . VAL A 1 94 ? -4.757 1.554 10.650 1.00 93.44 94 VAL A N 1
ATOM 715 C CA . VAL A 1 94 ? -4.808 2.821 11.399 1.00 93.44 94 VAL A CA 1
ATOM 716 C C . VAL A 1 94 ? -6.241 3.149 11.833 1.00 93.44 94 VAL A C 1
ATOM 718 O O . VAL A 1 94 ? -6.463 3.564 12.969 1.00 93.44 94 VAL A O 1
ATOM 721 N N . GLY A 1 95 ? -7.234 2.927 10.972 1.00 92.31 95 GLY A N 1
ATOM 722 C CA . GLY A 1 95 ? -8.647 3.091 11.317 1.00 92.31 95 GLY A CA 1
ATOM 723 C C . GLY A 1 95 ? -9.067 2.180 12.472 1.00 92.31 95 GLY A C 1
ATOM 724 O O . GLY A 1 95 ? -9.675 2.650 13.433 1.00 92.31 95 GLY A O 1
ATOM 725 N N . LEU A 1 96 ? -8.670 0.904 12.433 1.00 94.88 96 LEU A N 1
ATOM 726 C CA . LEU A 1 96 ? -8.925 -0.064 13.503 1.00 94.88 96 LEU A CA 1
ATOM 727 C C . LEU A 1 96 ? -8.212 0.308 14.810 1.00 94.88 96 LEU A C 1
ATOM 729 O O . LEU A 1 96 ? -8.790 0.145 15.881 1.00 94.88 96 LEU A O 1
ATOM 733 N N . PHE A 1 97 ? -7.010 0.887 14.748 1.00 95.81 97 PHE A N 1
ATOM 734 C CA . PHE A 1 97 ? -6.328 1.428 15.929 1.00 95.81 97 PHE A CA 1
ATOM 735 C C . PHE A 1 97 ? -7.157 2.505 16.650 1.00 95.81 97 PHE A C 1
ATOM 737 O O . PHE A 1 97 ? -7.203 2.523 17.882 1.00 95.81 97 PHE A O 1
ATOM 744 N N . PHE A 1 98 ? -7.804 3.405 15.902 1.00 93.44 98 PHE A N 1
ATOM 745 C CA . PHE A 1 98 ? -8.656 4.451 16.477 1.00 93.44 98 PHE A CA 1
ATOM 746 C C . PHE A 1 98 ? -10.051 3.952 16.864 1.00 93.44 98 PHE A C 1
ATOM 748 O O . PHE A 1 98 ? -10.647 4.491 17.795 1.00 93.44 98 PHE A O 1
ATOM 755 N N . TYR A 1 99 ? -10.558 2.931 16.175 1.00 94.06 99 TYR A N 1
ATOM 756 C CA . TYR A 1 99 ? -11.850 2.312 16.456 1.00 94.06 99 TYR A CA 1
ATOM 757 C C . TYR A 1 99 ? -11.823 1.463 17.738 1.00 94.06 99 TYR A C 1
ATOM 759 O O . TYR A 1 99 ? -12.753 1.520 18.547 1.00 94.06 99 TYR A O 1
ATOM 767 N N . GLU A 1 100 ? -10.752 0.698 17.957 1.00 94.06 100 GLU A N 1
ATOM 768 C CA . GLU A 1 100 ? -10.659 -0.233 19.077 1.00 94.06 100 GLU A CA 1
ATOM 769 C C . GLU A 1 100 ? -10.479 0.454 20.433 1.00 94.06 100 GLU A C 1
ATOM 771 O O . GLU A 1 100 ? -9.669 1.367 20.616 1.00 94.06 100 GLU A O 1
ATOM 776 N N . ARG A 1 101 ? -11.206 -0.050 21.436 1.00 93.50 101 ARG A N 1
ATOM 777 C CA . ARG A 1 101 ? -11.085 0.398 22.835 1.00 93.50 101 ARG A CA 1
ATOM 778 C C . ARG A 1 101 ? -10.169 -0.494 23.669 1.00 93.50 101 ARG A C 1
ATOM 780 O O . ARG A 1 101 ? -9.634 -0.040 24.677 1.00 93.50 101 ARG A O 1
ATOM 787 N N . ASN A 1 102 ? -9.979 -1.750 23.265 1.00 95.50 102 ASN A N 1
ATOM 788 C CA . ASN A 1 102 ? -9.128 -2.693 23.982 1.00 95.50 102 ASN A CA 1
ATOM 789 C C . ASN A 1 102 ? -7.646 -2.350 23.768 1.00 95.50 102 ASN A C 1
ATOM 791 O O . ASN A 1 102 ? -7.162 -2.352 22.640 1.00 95.50 102 ASN A O 1
ATOM 795 N N . VAL A 1 103 ? -6.914 -2.107 24.858 1.00 95.44 103 VAL A N 1
ATOM 796 C CA . VAL A 1 103 ? -5.497 -1.705 24.831 1.00 95.44 103 VAL A CA 1
ATOM 797 C C . VAL A 1 103 ? -4.613 -2.716 24.093 1.00 95.44 103 VAL A C 1
ATOM 799 O O . VAL A 1 103 ? -3.721 -2.309 23.352 1.00 95.44 103 VAL A O 1
ATOM 802 N N . TRP A 1 104 ? -4.884 -4.017 24.224 1.00 95.81 104 TRP A N 1
ATOM 803 C CA . TRP A 1 104 ? -4.133 -5.065 23.526 1.00 95.81 104 TRP A CA 1
ATOM 804 C C . TRP A 1 104 ? -4.341 -5.003 22.016 1.00 95.81 104 TRP A C 1
ATOM 806 O O . TRP A 1 104 ? -3.376 -5.057 21.255 1.00 95.81 104 TRP A O 1
ATOM 816 N N . LEU A 1 105 ? -5.591 -4.825 21.582 1.00 95.06 105 LEU A N 1
ATOM 817 C CA . LEU A 1 105 ? -5.911 -4.679 20.163 1.00 95.06 105 LEU A CA 1
ATOM 818 C C . LEU A 1 105 ? -5.349 -3.373 19.601 1.00 95.06 105 LEU A C 1
ATOM 820 O O . LEU A 1 105 ? -4.797 -3.375 18.506 1.00 95.06 105 LEU A O 1
ATOM 824 N N . LYS A 1 106 ? -5.386 -2.275 20.361 1.00 96.06 106 LYS A N 1
ATOM 825 C CA . LYS A 1 106 ? -4.716 -1.029 19.963 1.00 96.06 106 LYS A CA 1
ATOM 826 C C . LYS A 1 106 ? -3.212 -1.232 19.792 1.00 96.06 106 LYS A C 1
ATOM 828 O O . LYS A 1 106 ? -2.657 -0.798 18.788 1.00 96.06 106 LYS A O 1
ATOM 833 N N . GLY A 1 107 ? -2.553 -1.918 20.727 1.00 96.56 107 GLY A N 1
ATOM 834 C CA . GLY A 1 107 ? -1.132 -2.256 20.610 1.00 96.56 107 GLY A CA 1
ATOM 835 C C . GLY A 1 107 ? -0.838 -3.076 19.352 1.00 96.56 107 GLY A C 1
ATOM 836 O O . GLY A 1 107 ? 0.081 -2.748 18.601 1.00 96.56 107 GLY A O 1
ATOM 837 N N . TYR A 1 108 ? -1.672 -4.081 19.072 1.00 96.88 108 TYR A N 1
ATOM 838 C CA . TYR A 1 108 ? -1.595 -4.869 17.844 1.00 96.88 108 TYR A CA 1
ATOM 839 C C . TYR A 1 108 ? -1.739 -4.004 16.586 1.00 96.88 108 TYR A C 1
ATOM 841 O O . TYR A 1 108 ? -0.887 -4.089 15.709 1.00 96.88 108 TYR A O 1
ATOM 849 N N . TYR A 1 109 ? -2.761 -3.147 16.491 1.00 97.69 109 TYR A N 1
ATOM 850 C CA . TYR A 1 109 ? -2.988 -2.325 15.295 1.00 97.69 109 TYR A CA 1
ATOM 851 C C . TYR A 1 109 ? -1.923 -1.248 15.094 1.00 97.69 109 TYR A C 1
ATOM 853 O O . TYR A 1 109 ? -1.579 -0.938 13.951 1.00 97.69 109 TYR A O 1
ATOM 861 N N . ALA A 1 110 ? -1.344 -0.722 16.175 1.00 96.75 110 ALA A N 1
ATOM 862 C CA . ALA A 1 110 ? -0.184 0.157 16.091 1.00 96.75 110 ALA A CA 1
ATOM 863 C C . ALA A 1 110 ? 1.017 -0.580 15.476 1.00 96.75 110 ALA A C 1
ATOM 865 O O . ALA A 1 110 ? 1.601 -0.103 14.503 1.00 96.75 110 ALA A O 1
ATOM 866 N N . LEU A 1 111 ? 1.339 -1.776 15.983 1.00 97.06 111 LEU A N 1
ATOM 867 C CA . LEU A 1 111 ? 2.419 -2.601 15.440 1.00 97.06 111 LEU A CA 1
ATOM 868 C C . LEU A 1 111 ? 2.138 -3.036 13.994 1.00 97.06 111 LEU A C 1
ATOM 870 O O . LEU A 1 111 ? 3.016 -2.928 13.144 1.00 97.06 111 LEU A O 1
ATOM 874 N N . ALA A 1 112 ? 0.916 -3.477 13.695 1.00 96.88 112 ALA A N 1
ATOM 875 C CA . ALA A 1 112 ? 0.481 -3.865 12.358 1.00 96.88 112 ALA A CA 1
ATOM 876 C C . ALA A 1 112 ? 0.666 -2.720 11.357 1.00 96.88 112 ALA A C 1
ATOM 878 O O . ALA A 1 112 ? 1.248 -2.928 10.296 1.00 96.88 112 ALA A O 1
ATOM 879 N N . SER A 1 113 ? 0.251 -1.503 11.716 1.00 95.75 113 SER A N 1
ATOM 880 C CA . SER A 1 113 ? 0.411 -0.321 10.863 1.00 95.75 113 SER A CA 1
ATOM 881 C C . SER A 1 113 ? 1.887 -0.023 10.581 1.00 95.75 113 SER A C 1
ATOM 883 O O . SER A 1 113 ? 2.250 0.257 9.440 1.00 95.75 113 SER A O 1
ATOM 885 N N . LEU A 1 114 ? 2.756 -0.138 11.593 1.00 95.69 114 LEU A N 1
ATOM 886 C CA . LEU A 1 114 ? 4.203 0.049 11.432 1.00 95.69 114 LEU A CA 1
ATOM 887 C C . LEU A 1 114 ? 4.832 -1.032 10.546 1.00 95.69 114 LEU A C 1
ATOM 889 O O . LEU A 1 114 ? 5.643 -0.715 9.677 1.00 95.69 114 LEU A O 1
ATOM 893 N N . LEU A 1 115 ? 4.443 -2.296 10.726 1.00 96.31 115 LEU A N 1
ATOM 894 C CA . LEU A 1 115 ? 4.920 -3.402 9.896 1.00 96.31 115 LEU A CA 1
ATOM 895 C C . LEU A 1 115 ? 4.469 -3.233 8.442 1.00 96.31 115 LEU A C 1
ATOM 897 O O . LEU A 1 115 ? 5.279 -3.340 7.525 1.00 96.31 115 LEU A O 1
ATOM 901 N N . GLN A 1 116 ? 3.197 -2.918 8.214 1.00 96.00 116 GLN A N 1
ATOM 902 C CA . GLN A 1 116 ? 2.665 -2.694 6.871 1.00 96.00 116 GLN A CA 1
ATOM 903 C C . GLN A 1 116 ? 3.342 -1.494 6.195 1.00 96.00 116 GLN A C 1
ATOM 905 O O . GLN A 1 116 ? 3.714 -1.581 5.025 1.00 96.00 116 GLN A O 1
ATOM 910 N N . LEU A 1 117 ? 3.594 -0.406 6.933 1.00 93.25 117 LEU A N 1
ATOM 911 C CA . LEU A 1 117 ? 4.343 0.750 6.433 1.00 93.25 117 LEU A CA 1
ATOM 912 C C . LEU A 1 117 ? 5.798 0.395 6.097 1.00 93.25 117 LEU A C 1
ATOM 914 O O . LEU A 1 117 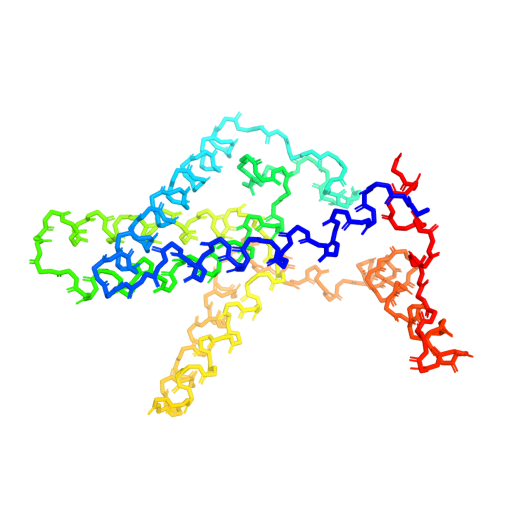? 6.315 0.811 5.062 1.00 93.25 117 LEU A O 1
ATOM 918 N N . GLY A 1 118 ? 6.464 -0.400 6.931 1.00 91.38 118 GLY A N 1
ATOM 919 C CA . GLY A 1 118 ? 7.820 -0.857 6.646 1.00 91.38 118 GLY A CA 1
ATOM 920 C C . GLY A 1 118 ? 7.876 -1.762 5.414 1.00 91.38 118 GLY A C 1
ATOM 921 O O . GLY A 1 118 ? 8.688 -1.520 4.524 1.00 91.38 118 GLY A O 1
ATOM 922 N N . ALA A 1 119 ? 6.960 -2.725 5.285 1.00 92.62 119 ALA A N 1
ATOM 923 C CA . ALA A 1 119 ? 6.843 -3.563 4.091 1.00 92.62 119 ALA A CA 1
ATOM 924 C C . ALA A 1 119 ? 6.520 -2.740 2.831 1.00 92.62 119 ALA A C 1
ATOM 926 O O . ALA A 1 119 ? 7.062 -3.008 1.761 1.00 92.62 119 ALA A O 1
ATOM 927 N N . PHE A 1 120 ? 5.701 -1.693 2.952 1.00 92.00 120 PHE A N 1
ATOM 928 C CA . PHE A 1 120 ? 5.423 -0.740 1.879 1.00 92.00 120 PHE A CA 1
ATOM 929 C C . PHE A 1 120 ? 6.684 -0.006 1.403 1.00 92.00 120 PHE A C 1
ATOM 931 O O . PHE A 1 120 ? 6.919 0.100 0.196 1.00 92.00 120 PHE A O 1
ATOM 938 N N . VAL A 1 121 ? 7.530 0.463 2.321 1.00 88.38 121 VAL A N 1
ATOM 939 C CA . VAL A 1 121 ? 8.807 1.105 1.973 1.00 88.38 121 VAL A CA 1
ATOM 940 C C . VAL A 1 121 ? 9.778 0.086 1.367 1.00 88.38 121 VAL A C 1
ATOM 942 O O . VAL A 1 121 ? 10.339 0.338 0.301 1.00 88.38 121 VAL A O 1
ATOM 945 N N . LEU A 1 122 ? 9.918 -1.094 1.978 1.00 88.50 122 LEU A N 1
ATOM 946 C CA . LEU A 1 122 ? 10.792 -2.176 1.504 1.00 88.50 122 LEU A CA 1
ATOM 947 C C . LEU A 1 122 ? 10.354 -2.775 0.163 1.00 88.50 122 LEU A C 1
ATOM 949 O O . LEU A 1 122 ? 11.175 -3.332 -0.567 1.00 88.50 122 LEU A O 1
ATOM 953 N N . SER A 1 123 ? 9.078 -2.636 -0.199 1.00 89.44 123 SER A N 1
ATOM 954 C CA . SER A 1 123 ? 8.598 -3.010 -1.527 1.00 89.44 123 SER A CA 1
ATOM 955 C C . SER A 1 123 ? 9.269 -2.182 -2.623 1.00 89.44 123 SER A C 1
ATOM 957 O O . SER A 1 123 ? 9.364 -2.635 -3.762 1.00 89.44 123 SER A O 1
ATOM 959 N N . GLY A 1 124 ? 9.724 -0.958 -2.319 1.00 83.69 124 GLY A N 1
ATOM 960 C CA . GLY A 1 124 ? 10.322 -0.038 -3.288 1.00 83.69 124 GLY A CA 1
ATOM 961 C C . GLY A 1 124 ? 9.377 0.366 -4.426 1.00 83.69 124 GLY A C 1
ATOM 962 O O . GLY A 1 124 ? 9.842 0.815 -5.477 1.00 83.69 124 GLY A O 1
ATOM 963 N N . SER A 1 125 ? 8.062 0.151 -4.281 1.00 86.81 125 SER A N 1
ATOM 964 C CA . SER A 1 125 ? 7.102 0.437 -5.345 1.00 86.81 125 SER A CA 1
ATOM 965 C C . SER A 1 125 ? 6.826 1.936 -5.457 1.00 86.81 125 SER A C 1
ATOM 967 O O . SER A 1 125 ? 5.958 2.495 -4.789 1.00 86.81 125 SER A O 1
ATOM 969 N N . ARG A 1 126 ? 7.541 2.577 -6.384 1.00 84.00 126 ARG A N 1
ATOM 970 C CA . ARG A 1 126 ? 7.399 4.002 -6.725 1.00 84.00 126 ARG A CA 1
ATOM 971 C C . ARG A 1 126 ? 5.942 4.398 -7.010 1.00 84.00 126 ARG A C 1
ATOM 973 O O . ARG A 1 126 ? 5.474 5.427 -6.537 1.00 84.00 126 ARG A O 1
ATOM 980 N N . GLY A 1 127 ? 5.212 3.556 -7.748 1.00 81.25 127 GLY A N 1
ATOM 981 C CA . GLY A 1 127 ? 3.799 3.793 -8.063 1.00 81.25 127 GLY A CA 1
ATOM 982 C C . GLY A 1 127 ? 2.894 3.735 -6.830 1.00 81.25 127 GLY A C 1
ATOM 983 O O . GLY A 1 127 ? 2.003 4.567 -6.692 1.00 81.25 127 GLY A O 1
ATOM 984 N N . ALA A 1 128 ? 3.156 2.807 -5.906 1.00 86.38 128 ALA A N 1
ATOM 985 C CA . ALA A 1 128 ? 2.406 2.718 -4.658 1.00 86.38 128 ALA A CA 1
ATOM 986 C C . ALA A 1 128 ? 2.685 3.912 -3.730 1.00 86.38 128 ALA A C 1
ATOM 988 O O . ALA A 1 128 ? 1.764 4.410 -3.087 1.00 86.38 128 ALA A O 1
ATOM 989 N N . TRP A 1 129 ? 3.923 4.419 -3.704 1.00 87.62 129 TRP A N 1
ATOM 990 C CA . TRP A 1 129 ? 4.288 5.638 -2.971 1.00 87.62 129 TRP A CA 1
ATOM 991 C C . TRP A 1 129 ? 3.496 6.853 -3.452 1.00 87.62 129 TRP A C 1
ATOM 993 O O . TRP A 1 129 ? 2.912 7.567 -2.638 1.00 87.62 129 TRP A O 1
ATOM 1003 N N . LEU A 1 130 ? 3.416 7.047 -4.771 1.00 84.56 130 LEU A N 1
ATOM 1004 C CA . LEU A 1 130 ? 2.624 8.124 -5.368 1.00 84.56 130 LEU A CA 1
ATOM 1005 C C . LEU A 1 130 ? 1.122 7.946 -5.121 1.00 84.56 130 LEU A C 1
ATOM 1007 O O . LEU A 1 130 ? 0.446 8.919 -4.801 1.00 84.56 130 LEU A O 1
ATOM 1011 N N . ALA A 1 131 ? 0.606 6.718 -5.228 1.00 85.69 131 ALA A N 1
ATOM 1012 C CA . ALA A 1 131 ? -0.801 6.428 -4.966 1.00 85.69 131 ALA A CA 1
ATOM 1013 C C . ALA A 1 131 ? -1.187 6.737 -3.511 1.00 85.69 131 ALA A C 1
ATOM 1015 O O . ALA A 1 131 ? -2.193 7.407 -3.275 1.00 85.69 131 ALA A O 1
ATOM 1016 N N . LEU A 1 132 ? -0.367 6.314 -2.541 1.00 84.81 132 LEU A N 1
ATOM 1017 C CA . LEU A 1 132 ? -0.594 6.611 -1.126 1.00 84.81 132 LEU A CA 1
ATOM 1018 C C . LEU A 1 132 ? -0.524 8.119 -0.858 1.00 84.81 132 LEU A C 1
ATOM 1020 O O . LEU A 1 132 ? -1.403 8.656 -0.189 1.00 84.81 132 LEU A O 1
ATOM 1024 N N . LEU A 1 133 ? 0.479 8.810 -1.412 1.00 86.00 133 LEU A N 1
ATOM 1025 C CA . LEU A 1 133 ? 0.614 10.261 -1.286 1.00 86.00 133 LEU A CA 1
ATOM 1026 C C . LEU A 1 133 ? -0.629 10.982 -1.815 1.00 86.00 133 LEU A C 1
ATOM 1028 O O . LEU A 1 133 ? -1.214 11.793 -1.103 1.00 86.00 133 LEU A O 1
ATOM 1032 N N . LEU A 1 134 ? -1.053 10.669 -3.040 1.00 86.56 134 LEU A N 1
ATOM 1033 C CA . LEU A 1 134 ? -2.218 11.298 -3.655 1.00 86.56 134 LEU A CA 1
ATOM 1034 C C . LEU A 1 134 ? -3.496 11.005 -2.860 1.00 86.56 134 LEU A C 1
ATOM 1036 O O . LEU A 1 134 ? -4.280 11.917 -2.613 1.00 86.56 134 LEU A O 1
ATOM 1040 N N . SER A 1 135 ? -3.679 9.764 -2.404 1.00 83.50 135 SER A N 1
ATOM 1041 C CA . SER A 1 135 ? -4.821 9.380 -1.571 1.00 83.50 135 SER A CA 1
ATOM 1042 C C . SER A 1 135 ? -4.862 10.170 -0.261 1.00 83.50 135 SER A C 1
ATOM 1044 O O . SER A 1 135 ? -5.912 10.690 0.107 1.00 83.50 135 SER A O 1
ATOM 1046 N N . LEU A 1 136 ? -3.734 10.288 0.443 1.00 83.44 136 LEU A N 1
ATOM 1047 C CA . LEU A 1 136 ? -3.649 11.046 1.694 1.00 83.44 136 LEU A CA 1
ATOM 1048 C C . LEU A 1 136 ? -3.883 12.542 1.471 1.00 83.44 136 LEU A C 1
ATOM 1050 O O . LEU A 1 136 ? -4.598 13.164 2.252 1.00 83.44 136 LEU A O 1
ATOM 1054 N N . LEU A 1 137 ? -3.330 13.114 0.398 1.00 86.19 137 LEU A N 1
ATOM 1055 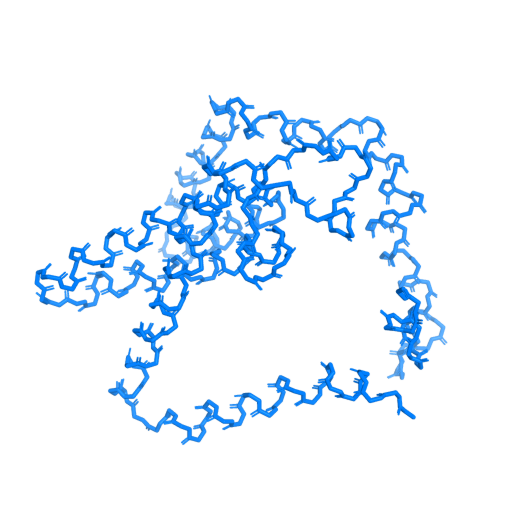C CA . LEU A 1 137 ? -3.563 14.510 0.031 1.00 86.19 137 LEU A CA 1
ATOM 1056 C C . LEU A 1 137 ? -5.040 14.781 -0.242 1.00 86.19 137 LEU A C 1
ATOM 1058 O O . LEU A 1 137 ? -5.562 15.776 0.250 1.00 86.19 137 LEU A O 1
ATOM 1062 N N . LEU A 1 138 ? -5.719 13.894 -0.972 1.00 87.31 138 LEU A N 1
ATOM 1063 C CA . LEU A 1 138 ? -7.153 14.010 -1.232 1.00 87.31 138 LEU A CA 1
ATOM 1064 C C . LEU A 1 138 ? -7.961 13.905 0.066 1.00 87.31 138 LEU A C 1
ATOM 1066 O O . LEU A 1 138 ? -8.773 14.785 0.339 1.00 87.31 138 LEU A O 1
ATOM 1070 N N . ILE A 1 139 ? -7.704 12.894 0.903 1.00 82.50 139 ILE A N 1
ATOM 1071 C CA . ILE A 1 139 ? -8.405 12.717 2.186 1.00 82.50 139 ILE A CA 1
ATOM 1072 C C . ILE A 1 139 ? -8.203 13.938 3.087 1.00 82.50 139 ILE A C 1
ATOM 1074 O O . ILE A 1 139 ? -9.168 14.493 3.611 1.00 82.50 139 ILE A O 1
ATOM 1078 N N . PHE A 1 140 ? -6.965 14.403 3.249 1.00 84.94 140 PHE A N 1
ATOM 1079 C CA . PHE A 1 140 ? -6.697 15.581 4.062 1.00 84.94 140 PHE A CA 1
ATOM 1080 C C . PHE A 1 140 ? -7.253 16.855 3.440 1.00 84.94 140 PHE A C 1
ATOM 1082 O O . PHE A 1 140 ? -7.688 17.717 4.190 1.00 84.94 140 PHE A O 1
ATOM 1089 N N . ALA A 1 141 ? -7.308 16.988 2.114 1.00 87.88 141 ALA A N 1
ATOM 1090 C CA . ALA A 1 141 ? -7.915 18.150 1.472 1.00 87.88 141 ALA A CA 1
ATOM 1091 C C . ALA A 1 141 ? -9.426 18.206 1.728 1.00 87.88 141 ALA A C 1
ATOM 1093 O O . ALA A 1 141 ? -9.947 19.290 1.985 1.00 87.88 141 ALA A O 1
ATOM 1094 N N . LEU A 1 142 ? -10.097 17.048 1.730 1.00 88.88 142 LEU A N 1
ATOM 1095 C CA . LEU A 1 142 ? -11.517 16.923 2.069 1.00 88.88 142 LEU A CA 1
ATOM 1096 C C . LEU A 1 142 ? -11.801 17.253 3.540 1.00 88.88 142 LEU A C 1
ATOM 1098 O O . LEU A 1 142 ? -12.846 17.820 3.842 1.00 88.88 142 LEU A O 1
ATOM 1102 N N . ILE A 1 143 ? -10.881 16.920 4.452 1.00 87.88 143 ILE A N 1
ATOM 1103 C CA . ILE A 1 143 ? -11.018 17.250 5.878 1.00 87.88 143 ILE A CA 1
ATOM 1104 C C . ILE A 1 143 ? -10.683 18.727 6.118 1.00 87.88 143 ILE A C 1
ATOM 1106 O O . ILE A 1 143 ? -11.479 19.463 6.696 1.00 87.88 143 ILE A O 1
ATOM 1110 N N . ASN A 1 144 ? -9.484 19.157 5.716 1.00 89.38 144 ASN A N 1
ATOM 1111 C CA . ASN A 1 144 ? -8.995 20.529 5.801 1.00 89.38 144 ASN A CA 1
ATOM 1112 C C . ASN A 1 144 ? -7.683 20.693 5.008 1.00 89.38 144 ASN A C 1
ATOM 1114 O O . ASN A 1 144 ? -6.643 20.123 5.349 1.00 89.38 144 ASN A O 1
ATOM 1118 N N . TRP A 1 145 ? -7.712 21.574 4.004 1.00 88.19 145 TRP A N 1
ATOM 1119 C CA . TRP A 1 145 ? -6.621 21.797 3.047 1.00 88.19 145 TRP A CA 1
ATOM 1120 C C . TRP A 1 145 ? -5.242 22.090 3.672 1.00 88.19 145 TRP A C 1
ATOM 1122 O O . TRP A 1 145 ? -4.217 21.755 3.078 1.00 88.19 145 TRP A O 1
ATOM 1132 N N . LYS A 1 146 ? -5.181 22.661 4.886 1.00 89.44 146 LYS A N 1
ATOM 1133 C CA . LYS A 1 146 ? -3.913 22.930 5.588 1.00 89.44 146 LYS A CA 1
ATOM 1134 C C . LYS A 1 146 ? -3.187 21.642 5.985 1.00 89.44 146 LYS A C 1
ATOM 1136 O O . LYS A 1 146 ? -1.961 21.596 5.937 1.00 89.44 146 LYS A O 1
ATOM 1141 N N . TRP A 1 147 ? -3.930 20.593 6.340 1.00 86.31 147 TRP A N 1
ATOM 1142 C CA . TRP A 1 147 ? -3.362 19.276 6.646 1.00 86.31 147 TRP A CA 1
ATOM 1143 C C . TRP A 1 147 ? -2.843 18.590 5.388 1.00 86.31 147 TRP A C 1
ATOM 1145 O O . TRP A 1 147 ? -1.803 17.939 5.444 1.00 86.31 147 TRP A O 1
ATOM 1155 N N . ALA A 1 148 ? -3.506 18.794 4.246 1.00 85.00 148 ALA A N 1
ATOM 1156 C CA . ALA A 1 148 ? -3.000 18.321 2.961 1.00 85.00 148 ALA A CA 1
ATOM 1157 C C . ALA A 1 148 ? -1.679 19.010 2.608 1.00 85.00 148 ALA A C 1
ATOM 1159 O O . ALA A 1 148 ? -0.717 18.336 2.252 1.00 85.00 148 ALA A O 1
ATOM 1160 N N . LEU A 1 149 ? -1.594 20.334 2.786 1.00 85.25 149 LEU A N 1
ATOM 1161 C CA . LEU A 1 149 ? -0.354 21.077 2.563 1.00 85.25 149 LEU A CA 1
ATOM 1162 C C . LEU A 1 149 ? 0.774 20.566 3.478 1.00 85.25 149 LEU A C 1
ATOM 1164 O O . LEU A 1 149 ? 1.854 20.235 2.995 1.00 85.25 149 LEU A O 1
ATOM 1168 N N . GLY A 1 150 ? 0.512 20.445 4.784 1.00 86.31 150 GLY A N 1
ATOM 1169 C CA . GLY A 1 150 ? 1.492 19.948 5.754 1.00 86.31 150 GLY A CA 1
ATOM 1170 C C . GLY A 1 150 ? 1.944 18.513 5.467 1.00 86.31 150 GLY A C 1
ATOM 1171 O O . GLY A 1 150 ? 3.143 18.235 5.455 1.00 86.31 150 GLY A O 1
ATOM 1172 N N . GLY A 1 151 ? 1.003 17.613 5.169 1.00 84.31 151 GLY A N 1
ATOM 1173 C CA . GLY A 1 151 ? 1.289 16.225 4.805 1.00 84.31 151 GLY A CA 1
ATOM 1174 C C . GLY A 1 151 ? 2.068 16.102 3.495 1.00 84.31 151 GLY A C 1
ATOM 1175 O O . GLY A 1 151 ? 3.010 15.317 3.413 1.00 84.31 151 GLY A O 1
ATOM 1176 N N . GLY A 1 152 ? 1.739 16.923 2.495 1.00 85.06 152 GLY A N 1
ATOM 1177 C CA . GLY A 1 152 ? 2.464 16.988 1.227 1.00 85.06 152 GLY A CA 1
ATOM 1178 C C . GLY A 1 152 ? 3.911 17.434 1.406 1.00 85.06 152 GLY A C 1
ATOM 1179 O O . GLY A 1 152 ? 4.822 16.776 0.907 1.00 85.06 152 GLY A O 1
ATOM 1180 N N . VAL A 1 153 ? 4.141 18.500 2.179 1.00 85.44 153 VAL A N 1
ATOM 1181 C CA . VAL A 1 153 ? 5.497 18.973 2.501 1.00 85.44 153 VAL A CA 1
ATOM 1182 C C . VAL A 1 153 ? 6.283 17.897 3.251 1.00 85.44 153 VAL A C 1
ATOM 1184 O O . VAL A 1 153 ? 7.422 17.612 2.884 1.00 85.44 153 VAL A O 1
ATOM 1187 N N . ALA A 1 154 ? 5.677 17.247 4.247 1.00 85.31 154 ALA A N 1
ATOM 1188 C CA . ALA A 1 154 ? 6.320 16.169 4.995 1.00 85.31 154 ALA A CA 1
ATOM 1189 C C . ALA A 1 154 ? 6.708 14.983 4.095 1.00 85.31 154 ALA A C 1
ATOM 1191 O O . ALA A 1 154 ? 7.811 14.453 4.225 1.00 85.31 154 ALA A O 1
ATOM 1192 N N . ALA A 1 155 ? 5.847 14.597 3.151 1.00 83.56 155 ALA A N 1
ATOM 1193 C CA . ALA A 1 155 ? 6.133 13.522 2.206 1.00 83.56 155 ALA A CA 1
ATOM 1194 C C . ALA A 1 155 ? 7.279 13.871 1.244 1.00 83.56 155 ALA A C 1
ATOM 1196 O O . ALA A 1 155 ? 8.153 13.036 1.008 1.00 83.56 155 ALA A O 1
ATOM 1197 N N . VAL A 1 156 ? 7.316 15.105 0.729 1.00 82.69 156 VAL A N 1
ATOM 1198 C CA . VAL A 1 156 ? 8.417 15.586 -0.120 1.00 82.69 156 VAL A CA 1
ATOM 1199 C C . VAL A 1 156 ? 9.728 15.582 0.664 1.00 82.69 156 VAL A C 1
ATOM 1201 O O . VAL A 1 156 ? 10.706 14.990 0.212 1.00 82.69 156 VAL A O 1
ATOM 1204 N N . LEU A 1 157 ? 9.745 16.166 1.865 1.00 83.25 157 LEU A N 1
ATOM 1205 C CA . LEU A 1 157 ? 10.933 16.178 2.721 1.00 83.25 157 LEU A CA 1
ATOM 1206 C C . LEU A 1 157 ? 11.399 14.756 3.053 1.00 83.25 157 LEU A C 1
ATOM 1208 O O . LEU A 1 157 ? 12.575 14.448 2.877 1.00 83.25 157 LEU A O 1
ATOM 1212 N N . GLY A 1 158 ? 10.487 13.865 3.447 1.00 80.06 158 GLY A N 1
ATOM 1213 C CA . GLY A 1 158 ? 10.800 12.460 3.709 1.00 80.06 158 GLY A CA 1
ATOM 1214 C C . GLY A 1 158 ? 11.400 11.751 2.492 1.00 80.06 158 GLY A C 1
ATOM 1215 O O . GLY A 1 158 ? 12.379 11.017 2.627 1.00 80.06 158 GLY A O 1
ATOM 1216 N N . GLY A 1 159 ? 10.877 12.022 1.293 1.00 78.81 159 GLY A N 1
ATOM 1217 C CA . GLY A 1 159 ? 11.392 11.457 0.047 1.00 78.81 159 GLY A CA 1
ATOM 1218 C C . GLY A 1 159 ? 12.802 11.927 -0.320 1.00 78.81 159 GLY A C 1
ATOM 1219 O O . GLY A 1 159 ? 13.591 11.141 -0.842 1.00 78.81 159 GLY A O 1
ATOM 1220 N N . PHE A 1 160 ? 13.148 13.182 -0.018 1.00 78.38 160 PHE A N 1
ATOM 1221 C CA . PHE A 1 160 ? 14.485 13.731 -0.275 1.00 78.38 160 PHE A CA 1
ATOM 1222 C C . PHE A 1 160 ? 15.514 13.371 0.802 1.00 78.38 160 PHE A C 1
ATOM 1224 O O . PHE A 1 160 ? 16.692 13.203 0.479 1.00 78.38 160 PHE A O 1
ATOM 1231 N N . LEU A 1 161 ? 15.088 13.250 2.061 1.00 79.88 161 LEU A N 1
ATOM 1232 C CA . LEU A 1 161 ? 15.971 12.974 3.197 1.00 79.88 161 LEU A CA 1
ATOM 1233 C C . LEU A 1 161 ? 16.402 11.507 3.278 1.00 79.88 161 LEU A C 1
ATOM 1235 O O . LEU A 1 161 ? 17.460 11.225 3.832 1.00 79.88 161 LEU A O 1
ATOM 1239 N N . LEU A 1 162 ? 15.619 10.577 2.724 1.00 77.50 162 LEU A N 1
ATOM 1240 C CA . LEU A 1 162 ? 15.916 9.145 2.758 1.00 77.50 162 LEU A CA 1
ATOM 1241 C C . LEU A 1 162 ? 16.674 8.714 1.486 1.00 77.50 162 LEU A C 1
ATOM 1243 O O . LEU A 1 162 ? 16.060 8.628 0.418 1.00 77.50 162 LEU A O 1
ATOM 1247 N N . PRO A 1 163 ? 17.986 8.385 1.560 1.00 76.06 163 PRO A N 1
ATOM 1248 C CA . PRO A 1 163 ? 18.800 8.084 0.377 1.00 76.06 163 PRO A CA 1
ATOM 1249 C C . PRO A 1 163 ? 18.246 6.975 -0.540 1.00 76.06 163 PRO A C 1
ATOM 1251 O O . PRO A 1 163 ? 18.271 7.171 -1.757 1.00 76.06 163 PRO A O 1
ATOM 1254 N N . PRO A 1 164 ? 17.683 5.859 -0.019 1.00 74.44 164 PRO A N 1
ATOM 1255 C CA . PRO A 1 164 ? 17.083 4.816 -0.859 1.00 74.44 164 PRO A CA 1
ATOM 1256 C C . PRO A 1 164 ? 15.835 5.276 -1.624 1.00 74.44 164 PRO A C 1
ATOM 1258 O O . PRO A 1 164 ? 15.546 4.771 -2.707 1.00 74.44 164 PRO A O 1
ATOM 1261 N N . ILE A 1 165 ? 15.084 6.230 -1.069 1.00 74.88 165 ILE A N 1
ATOM 1262 C CA . ILE A 1 165 ? 13.891 6.798 -1.707 1.00 74.88 165 ILE A CA 1
ATOM 1263 C C . ILE A 1 165 ? 14.318 7.818 -2.759 1.00 74.88 165 ILE A C 1
ATOM 1265 O O . ILE A 1 165 ? 13.864 7.764 -3.903 1.00 74.88 165 ILE A O 1
ATOM 1269 N N . ARG A 1 166 ? 15.257 8.697 -2.399 1.00 78.94 166 ARG A N 1
ATOM 1270 C CA . ARG A 1 166 ? 15.809 9.717 -3.290 1.00 78.94 166 ARG A CA 1
ATOM 1271 C C . ARG A 1 166 ? 16.390 9.112 -4.565 1.00 78.94 166 ARG A C 1
ATOM 1273 O O . ARG A 1 166 ? 16.063 9.587 -5.648 1.00 78.94 166 ARG A O 1
ATOM 1280 N N . SER A 1 167 ? 17.221 8.073 -4.464 1.00 78.88 167 SER A N 1
ATOM 1281 C CA . SER A 1 167 ? 17.825 7.431 -5.643 1.00 78.88 167 SER A CA 1
ATOM 1282 C C . SER A 1 167 ? 16.761 6.852 -6.581 1.00 78.88 167 SER A C 1
ATOM 1284 O O . SER A 1 167 ? 16.822 7.050 -7.792 1.00 78.88 167 SER A O 1
ATOM 1286 N N . ARG A 1 168 ? 15.718 6.228 -6.023 1.00 76.31 168 ARG A N 1
ATOM 1287 C CA . ARG A 1 168 ? 14.581 5.685 -6.781 1.00 76.31 168 ARG A CA 1
ATOM 1288 C C . ARG A 1 168 ? 13.749 6.766 -7.473 1.00 76.31 168 ARG A C 1
ATOM 1290 O O . ARG A 1 168 ? 13.286 6.527 -8.587 1.00 76.31 168 ARG A O 1
ATOM 1297 N N . ILE A 1 169 ? 13.552 7.924 -6.839 1.00 78.12 169 ILE A N 1
ATOM 1298 C CA . ILE A 1 169 ? 12.847 9.065 -7.444 1.00 78.12 169 ILE A CA 1
ATOM 1299 C C . ILE A 1 169 ? 13.686 9.668 -8.571 1.00 78.12 169 ILE A C 1
ATOM 1301 O O . ILE A 1 169 ? 13.170 9.871 -9.665 1.00 78.12 169 ILE A O 1
ATOM 1305 N N . LEU A 1 170 ? 14.980 9.908 -8.344 1.00 80.75 170 LEU A N 1
ATOM 1306 C CA . LEU A 1 170 ? 15.863 10.489 -9.360 1.00 80.75 170 LEU A CA 1
ATOM 1307 C C . LEU A 1 170 ? 16.023 9.577 -10.582 1.00 80.75 170 LEU A C 1
ATOM 1309 O O . LEU A 1 170 ? 16.070 10.076 -11.703 1.00 80.75 170 LEU A O 1
ATOM 1313 N N . ASN A 1 171 ? 15.991 8.256 -10.391 1.00 80.25 171 ASN A N 1
ATOM 1314 C CA . ASN A 1 171 ? 15.973 7.294 -11.494 1.00 80.25 171 ASN A CA 1
ATOM 1315 C C . ASN A 1 171 ? 14.752 7.444 -12.420 1.00 80.25 171 ASN A C 1
ATOM 1317 O O . ASN A 1 171 ? 14.824 7.003 -13.557 1.00 80.25 171 ASN A O 1
ATOM 1321 N N . LEU A 1 172 ? 13.639 8.055 -11.989 1.00 75.25 172 LEU A N 1
ATOM 1322 C CA . LEU A 1 172 ? 12.503 8.332 -12.886 1.00 75.25 172 LEU A CA 1
ATOM 1323 C C . LEU A 1 172 ? 12.809 9.431 -13.906 1.00 75.25 172 LEU A C 1
ATOM 1325 O O . LEU A 1 172 ? 12.190 9.472 -14.965 1.00 75.25 172 LEU A O 1
ATOM 1329 N N . LEU A 1 173 ? 13.733 10.327 -13.567 1.00 80.25 173 LEU A N 1
ATOM 1330 C CA . LEU A 1 173 ? 14.151 11.438 -14.415 1.00 80.25 173 LEU A CA 1
ATOM 1331 C C . LEU A 1 173 ? 15.381 11.076 -15.256 1.00 80.25 173 LEU A C 1
ATOM 1333 O O . LEU A 1 173 ? 15.872 11.923 -16.002 1.00 80.25 173 LEU A O 1
ATOM 1337 N N . SER A 1 174 ? 15.906 9.851 -15.129 1.00 81.62 174 SER A N 1
ATOM 1338 C CA . SER A 1 174 ? 17.073 9.444 -15.899 1.00 81.62 174 SER A CA 1
ATOM 1339 C C . SER A 1 174 ? 16.696 9.244 -17.376 1.00 81.62 174 SER A C 1
ATOM 1341 O O . SER A 1 174 ? 15.639 8.673 -17.673 1.00 81.62 174 SER A O 1
ATOM 1343 N N . PRO A 1 175 ? 17.555 9.677 -18.319 1.00 78.75 175 PRO A N 1
ATOM 1344 C CA . PRO A 1 175 ? 17.318 9.468 -19.747 1.00 78.75 175 PRO A CA 1
ATOM 1345 C C . PRO A 1 175 ? 17.123 7.989 -20.100 1.00 78.75 175 PRO A C 1
ATOM 1347 O O . PRO A 1 175 ? 16.222 7.648 -20.859 1.00 78.75 175 PRO A O 1
ATOM 1350 N N . GLU A 1 176 ? 17.900 7.106 -19.467 1.00 79.81 176 GLU A N 1
ATOM 1351 C CA . GLU A 1 176 ? 17.821 5.657 -19.671 1.00 79.81 176 GLU A CA 1
ATOM 1352 C C . GLU A 1 176 ? 16.448 5.082 -19.282 1.00 79.81 176 GLU A C 1
ATOM 1354 O O . GLU A 1 176 ? 15.894 4.236 -19.985 1.00 79.81 176 GLU A O 1
ATOM 1359 N N . TYR A 1 177 ? 15.859 5.547 -18.174 1.00 77.38 177 TYR A N 1
ATOM 1360 C CA . TYR A 1 177 ? 14.526 5.106 -17.766 1.00 77.38 177 TYR A CA 1
ATOM 1361 C C . TYR A 1 177 ? 13.438 5.612 -18.718 1.00 77.38 177 TYR A C 1
ATOM 1363 O O . TYR A 1 177 ? 12.491 4.876 -19.005 1.00 77.38 177 TYR A O 1
ATOM 1371 N N . LEU A 1 178 ? 13.560 6.848 -19.212 1.00 79.06 178 LEU A N 1
ATOM 1372 C CA . LEU A 1 178 ? 12.608 7.430 -20.162 1.00 79.06 178 LEU A CA 1
ATOM 1373 C C . LEU A 1 178 ? 12.628 6.689 -21.502 1.00 79.06 178 LEU A C 1
ATOM 1375 O O . LEU A 1 178 ? 11.566 6.351 -22.021 1.00 79.06 178 LEU A O 1
ATOM 1379 N N . GLU A 1 179 ? 13.814 6.369 -22.014 1.00 80.50 179 GLU A N 1
ATOM 1380 C CA . GLU A 1 179 ? 13.986 5.620 -23.260 1.00 80.50 179 GLU A CA 1
ATOM 1381 C C . GLU A 1 179 ? 13.426 4.194 -23.151 1.00 80.50 179 GLU A C 1
ATOM 1383 O O . GLU A 1 179 ? 12.636 3.765 -23.996 1.00 80.50 179 GLU A O 1
ATOM 1388 N N . LYS A 1 180 ? 13.726 3.479 -22.057 1.00 75.62 180 LYS A N 1
ATOM 1389 C CA . LYS A 1 180 ? 13.144 2.151 -21.786 1.00 75.62 180 LYS A CA 1
ATOM 1390 C C . LYS A 1 180 ? 11.628 2.216 -21.599 1.00 75.62 180 LYS A C 1
ATOM 1392 O O . LYS A 1 180 ? 10.896 1.369 -22.103 1.00 75.62 180 LYS A O 1
ATOM 1397 N N . SER A 1 181 ? 11.134 3.246 -20.910 1.00 75.25 181 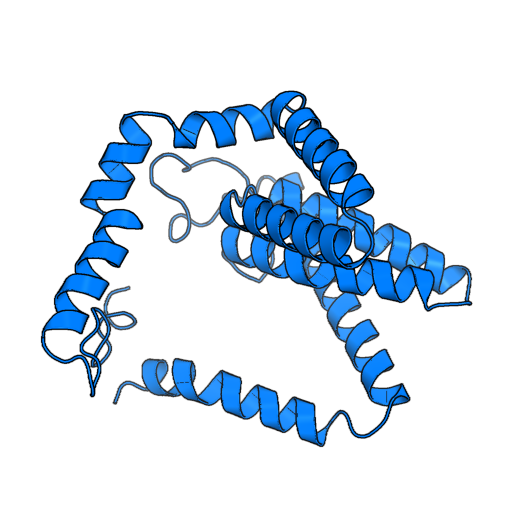SER A N 1
ATOM 1398 C CA . SER A 1 181 ? 9.696 3.438 -20.694 1.00 75.25 181 SER A CA 1
ATOM 1399 C C . SER A 1 181 ? 8.932 3.693 -21.994 1.00 75.25 181 SER A C 1
ATOM 1401 O O . SER A 1 181 ? 7.785 3.252 -22.109 1.00 75.25 181 SER A O 1
ATOM 1403 N N . ALA A 1 182 ? 9.554 4.402 -22.939 1.00 75.38 182 ALA A N 1
ATOM 1404 C CA . ALA A 1 182 ? 8.989 4.765 -24.234 1.00 75.38 182 ALA A CA 1
ATOM 1405 C C . ALA A 1 182 ? 9.079 3.648 -25.285 1.00 75.38 182 ALA A C 1
ATOM 1407 O O . ALA A 1 182 ? 8.228 3.609 -26.168 1.00 75.38 182 ALA A O 1
ATOM 1408 N N . SER A 1 183 ? 10.068 2.754 -25.189 1.00 71.19 183 SER A N 1
ATOM 1409 C CA . SER A 1 183 ? 10.266 1.645 -26.135 1.00 71.19 183 SER A CA 1
ATOM 1410 C C . SER A 1 183 ? 9.441 0.403 -25.787 1.00 71.19 183 SER A C 1
ATOM 1412 O O . SER A 1 183 ? 8.659 -0.043 -26.618 1.00 71.19 183 SER A O 1
ATOM 1414 N N . ASP A 1 184 ? 9.563 -0.124 -24.565 1.00 67.81 184 ASP A N 1
ATOM 1415 C CA . ASP A 1 184 ? 8.890 -1.376 -24.144 1.00 67.81 184 ASP A CA 1
ATOM 1416 C C . ASP A 1 184 ? 8.238 -1.293 -22.744 1.00 67.81 184 ASP A C 1
ATOM 1418 O O . ASP A 1 184 ? 7.670 -2.241 -22.190 1.00 67.81 184 ASP A O 1
ATOM 1422 N N . GLY A 1 185 ? 8.297 -0.114 -22.128 1.00 73.12 185 GLY A N 1
ATOM 1423 C CA . GLY A 1 185 ? 7.704 0.121 -20.821 1.00 73.12 185 GLY A CA 1
ATOM 1424 C C . GLY A 1 185 ? 6.247 0.580 -20.865 1.00 73.12 185 GLY A C 1
ATOM 1425 O O . GLY A 1 185 ? 5.469 0.329 -21.786 1.00 73.12 185 GLY A O 1
ATOM 1426 N N . ARG A 1 186 ? 5.842 1.269 -19.794 1.00 76.56 186 ARG A N 1
ATOM 1427 C CA . ARG A 1 186 ? 4.440 1.665 -19.576 1.00 76.56 186 ARG A CA 1
ATOM 1428 C C . ARG A 1 186 ? 3.931 2.661 -20.616 1.00 76.56 186 ARG A C 1
ATOM 1430 O O . ARG A 1 186 ? 2.768 2.574 -20.990 1.00 76.56 186 ARG A O 1
ATOM 1437 N N . ILE A 1 187 ? 4.783 3.578 -21.080 1.00 81.12 187 ILE A N 1
ATOM 1438 C CA . ILE A 1 187 ? 4.392 4.613 -22.048 1.00 81.12 187 ILE A CA 1
ATOM 1439 C C . ILE A 1 187 ? 4.077 3.959 -23.396 1.00 81.12 187 ILE A C 1
ATOM 1441 O O . ILE A 1 187 ? 3.017 4.231 -23.955 1.00 81.12 187 ILE A O 1
ATOM 1445 N N . ALA A 1 188 ? 4.926 3.034 -23.857 1.00 81.06 188 ALA A N 1
ATOM 1446 C CA . ALA A 1 188 ? 4.687 2.260 -25.075 1.00 81.06 188 ALA A CA 1
ATOM 1447 C C . ALA A 1 188 ? 3.342 1.517 -25.021 1.00 81.06 188 ALA A C 1
ATOM 1449 O O . ALA A 1 188 ? 2.510 1.652 -25.918 1.00 81.06 188 ALA A O 1
ATOM 1450 N N . ARG A 1 189 ? 3.077 0.800 -23.920 1.00 81.50 189 ARG A N 1
ATOM 1451 C CA . ARG A 1 189 ? 1.830 0.036 -23.742 1.00 81.50 189 ARG A CA 1
ATOM 1452 C C . ARG A 1 189 ? 0.594 0.925 -23.650 1.00 81.50 189 ARG A C 1
ATOM 1454 O O . ARG A 1 189 ? -0.440 0.573 -24.205 1.00 81.50 189 ARG A O 1
ATOM 1461 N N . TRP A 1 190 ? 0.668 2.068 -22.968 1.00 81.62 190 TRP A N 1
ATOM 1462 C CA . TRP A 1 190 ? -0.459 3.003 -22.875 1.00 81.62 190 TRP A CA 1
ATOM 1463 C C . TRP A 1 190 ? -0.782 3.645 -24.220 1.00 81.62 190 TRP A C 1
ATOM 1465 O O . TRP A 1 190 ? -1.949 3.707 -24.603 1.00 81.62 190 TRP A O 1
ATOM 1475 N N . LEU A 1 191 ? 0.245 4.080 -24.953 1.00 85.19 191 LEU A N 1
ATOM 1476 C CA . LEU A 1 191 ? 0.080 4.644 -26.289 1.00 85.19 191 LEU A CA 1
ATOM 1477 C C . LEU A 1 191 ? -0.453 3.599 -27.270 1.00 85.19 191 LEU A C 1
ATOM 1479 O O . LEU A 1 191 ? -1.379 3.899 -28.018 1.00 85.19 191 LEU A O 1
ATOM 1483 N N . GLY A 1 192 ? 0.056 2.366 -27.218 1.00 82.62 192 GLY A N 1
ATOM 1484 C CA . GLY A 1 192 ? -0.471 1.253 -28.004 1.00 82.62 192 GLY A CA 1
ATOM 1485 C C . GLY A 1 192 ? -1.927 0.930 -27.652 1.00 82.62 192 GLY A C 1
ATOM 1486 O O . GLY A 1 192 ? -2.752 0.763 -28.541 1.00 82.62 192 GLY A O 1
ATOM 1487 N N . ALA A 1 193 ? -2.291 0.917 -26.365 1.00 80.31 193 ALA A N 1
ATOM 1488 C CA . ALA A 1 193 ? -3.665 0.643 -25.945 1.00 80.31 193 ALA A CA 1
ATOM 1489 C C . ALA A 1 193 ? -4.625 1.725 -26.452 1.00 80.31 193 ALA A C 1
ATOM 1491 O O . ALA A 1 193 ? -5.697 1.411 -26.964 1.00 80.31 193 ALA A O 1
ATOM 1492 N N . TYR A 1 194 ? -4.219 2.993 -26.363 1.00 83.56 194 TYR A N 1
ATOM 1493 C CA . TYR A 1 194 ? -4.972 4.107 -26.930 1.00 83.56 194 TYR A CA 1
ATOM 1494 C C . TYR A 1 194 ? -5.087 4.004 -28.458 1.00 83.56 194 TYR A C 1
ATOM 1496 O O . TYR A 1 194 ? -6.153 4.264 -29.020 1.00 83.56 194 TYR A O 1
ATOM 1504 N N . HIS A 1 195 ? -4.005 3.593 -29.126 1.00 84.44 195 HIS A N 1
ATOM 1505 C CA . HIS A 1 195 ? -3.968 3.377 -30.568 1.00 84.44 195 HIS A CA 1
ATOM 1506 C C . HIS A 1 195 ? -4.944 2.288 -31.027 1.00 84.44 195 HIS A C 1
ATOM 1508 O O . HIS A 1 195 ? -5.592 2.479 -32.048 1.00 84.44 195 HIS A O 1
ATOM 1514 N N . GLU A 1 196 ? -5.099 1.193 -30.285 1.00 81.25 196 GLU A N 1
ATOM 1515 C CA . GLU A 1 196 ? -6.083 0.151 -30.614 1.00 81.25 196 GLU A CA 1
ATOM 1516 C C . GLU A 1 196 ? -7.516 0.591 -30.288 1.00 81.25 196 GLU A C 1
ATOM 1518 O O . GLU A 1 196 ? -8.429 0.419 -31.100 1.00 81.25 196 GLU A O 1
ATOM 1523 N N . MET A 1 197 ? -7.707 1.260 -29.147 1.00 82.38 197 MET A N 1
ATOM 1524 C CA . MET A 1 197 ? -9.021 1.713 -28.686 1.00 82.38 197 MET A CA 1
ATOM 1525 C C . MET A 1 197 ? -9.687 2.672 -29.679 1.00 82.38 197 MET A C 1
ATOM 1527 O O . MET A 1 197 ? -10.897 2.600 -29.889 1.00 82.38 197 MET A O 1
ATOM 1531 N N . ARG A 1 198 ? -8.919 3.561 -30.327 1.00 84.69 198 ARG A N 1
ATOM 1532 C CA . ARG A 1 198 ? -9.474 4.539 -31.285 1.00 84.69 198 ARG A CA 1
ATOM 1533 C C . ARG A 1 198 ? -10.098 3.908 -32.535 1.00 84.69 198 ARG A C 1
ATOM 1535 O O . ARG A 1 198 ? -10.885 4.582 -33.192 1.00 84.69 198 ARG A O 1
ATOM 1542 N N . PHE A 1 199 ? -9.765 2.660 -32.877 1.00 83.44 199 PHE A N 1
ATOM 1543 C CA . PHE A 1 199 ? -10.348 1.973 -34.038 1.00 83.44 199 PHE A CA 1
ATOM 1544 C C . PHE A 1 199 ? -11.685 1.295 -33.731 1.00 83.44 199 PHE A C 1
ATOM 1546 O O . PHE A 1 199 ? -12.451 1.025 -34.653 1.00 83.44 199 PHE A O 1
ATOM 1553 N N . ASP A 1 200 ? -11.974 1.022 -32.459 1.00 81.31 200 ASP A N 1
ATOM 1554 C CA . ASP A 1 200 ? -13.228 0.409 -32.027 1.00 81.31 200 ASP A CA 1
ATOM 1555 C C . ASP A 1 200 ? -13.611 0.921 -30.629 1.00 81.31 200 ASP A C 1
ATOM 1557 O O . ASP A 1 200 ? -13.392 0.238 -29.627 1.00 81.31 200 ASP A O 1
ATOM 1561 N N . PRO A 1 201 ? -14.124 2.161 -30.533 1.00 77.44 201 PRO A N 1
ATOM 1562 C CA . PRO A 1 201 ? -14.342 2.825 -29.250 1.00 77.44 201 PRO A CA 1
ATOM 1563 C C . PRO A 1 201 ? -15.545 2.274 -28.477 1.00 77.44 201 PRO A C 1
ATOM 1565 O O . PRO A 1 201 ? -15.599 2.416 -27.259 1.00 77.44 201 PRO A O 1
ATOM 1568 N N . PHE A 1 202 ? -16.515 1.666 -29.168 1.00 76.38 202 PHE A N 1
ATOM 1569 C CA . PHE A 1 202 ? -17.752 1.187 -28.547 1.00 76.38 202 PHE A CA 1
ATOM 1570 C C . PHE A 1 202 ? -17.624 -0.233 -28.003 1.00 76.38 202 PHE A C 1
ATOM 1572 O O . PHE A 1 202 ? -18.125 -0.508 -26.916 1.00 76.38 202 PHE A O 1
ATOM 1579 N N . PHE A 1 203 ? -16.944 -1.123 -28.730 1.00 72.94 203 PHE A N 1
ATOM 1580 C CA . PHE A 1 203 ? -16.740 -2.508 -28.297 1.00 72.94 203 PHE A CA 1
ATOM 1581 C C . PHE A 1 203 ? -15.332 -2.751 -27.740 1.00 72.94 203 PHE A C 1
ATOM 1583 O O . PHE A 1 203 ? -15.085 -3.788 -27.130 1.00 72.94 203 PHE A O 1
ATOM 1590 N N . GLY A 1 204 ? -14.440 -1.766 -27.886 1.00 67.88 204 GLY A N 1
ATOM 1591 C CA . GLY A 1 204 ? -13.134 -1.693 -27.249 1.00 67.88 204 GLY A CA 1
ATOM 1592 C C . GLY A 1 204 ? -12.151 -2.708 -27.810 1.00 67.88 204 GLY A C 1
ATOM 1593 O O . GLY A 1 204 ? -12.056 -3.812 -27.296 1.00 67.88 204 GLY A O 1
ATOM 1594 N N . ARG A 1 205 ? -11.331 -2.347 -28.800 1.00 68.94 205 ARG A N 1
ATOM 1595 C CA . ARG A 1 205 ? -10.130 -3.134 -29.141 1.00 68.94 205 ARG A CA 1
ATOM 1596 C C . ARG A 1 205 ? -8.974 -2.697 -28.252 1.00 68.94 205 ARG A C 1
ATOM 1598 O O . ARG A 1 205 ? -8.623 -1.526 -28.212 1.00 68.94 205 ARG A O 1
ATOM 1605 N N . GLY A 1 206 ? -8.413 -3.633 -27.497 1.00 64.38 206 GLY A N 1
ATOM 1606 C CA . GLY A 1 206 ? -7.237 -3.399 -26.665 1.00 64.38 206 GLY A CA 1
ATOM 1607 C C . GLY A 1 206 ? -6.139 -4.393 -27.011 1.00 64.38 206 GLY A C 1
ATOM 1608 O O . GLY A 1 206 ? -6.419 -5.437 -27.594 1.00 64.38 206 GLY A O 1
ATOM 1609 N N . ILE A 1 207 ? -4.911 -4.105 -26.575 1.00 60.75 207 ILE A N 1
ATOM 1610 C CA . ILE A 1 207 ? -3.726 -4.957 -26.801 1.00 60.75 207 ILE A CA 1
ATOM 1611 C C . ILE A 1 207 ? -3.937 -6.412 -26.305 1.00 60.75 207 ILE A C 1
ATOM 1613 O O . ILE A 1 207 ? -3.256 -7.323 -26.753 1.00 60.75 207 ILE A O 1
ATOM 1617 N N . GLY A 1 208 ? -4.904 -6.651 -25.407 1.00 59.44 208 GLY A N 1
ATOM 1618 C CA . GLY A 1 208 ? -5.251 -7.975 -24.873 1.00 59.44 208 GLY A CA 1
ATOM 1619 C C . GLY A 1 208 ? -6.594 -8.563 -25.330 1.00 59.44 208 GLY A C 1
ATOM 1620 O O . GLY A 1 208 ? -7.065 -9.512 -24.701 1.00 59.44 208 GLY A O 1
ATOM 1621 N N . HIS A 1 209 ? -7.252 -8.017 -26.360 1.00 55.31 209 HIS A N 1
ATOM 1622 C CA . HIS A 1 209 ? -8.507 -8.595 -26.861 1.00 55.31 209 HIS A CA 1
ATOM 1623 C C . HIS A 1 209 ? -8.223 -9.990 -27.461 1.00 55.31 209 HIS A C 1
ATOM 1625 O O . HIS A 1 209 ? -7.357 -10.125 -28.317 1.00 55.31 209 HIS A O 1
ATOM 1631 N N . TYR A 1 210 ? -8.939 -11.019 -26.987 1.00 48.28 210 TYR A N 1
ATOM 1632 C CA . TYR A 1 210 ? -8.703 -12.452 -27.263 1.00 48.28 210 TYR A CA 1
ATOM 1633 C C . TYR A 1 210 ? -7.381 -13.029 -26.722 1.00 48.28 210 TYR A C 1
ATOM 1635 O O . TYR A 1 210 ? -6.645 -13.696 -27.436 1.00 48.28 210 TYR A O 1
ATOM 1643 N N . GLY A 1 211 ? -7.102 -12.831 -25.431 1.00 47.12 211 GLY A N 1
ATOM 1644 C CA . GLY A 1 211 ? -6.101 -13.641 -24.719 1.00 47.12 211 GLY A CA 1
ATOM 1645 C C . GLY A 1 211 ? -4.651 -13.174 -24.862 1.00 47.12 211 GLY A C 1
ATOM 1646 O O . GLY A 1 211 ? -3.807 -13.655 -24.122 1.00 47.12 211 GLY A O 1
ATOM 1647 N N . GLY A 1 212 ? -4.349 -12.171 -25.693 1.00 44.25 212 GLY A N 1
ATOM 1648 C CA . GLY A 1 212 ? -2.967 -11.721 -25.937 1.00 44.25 212 GLY A CA 1
ATOM 1649 C C . GLY A 1 212 ? -2.213 -11.148 -24.726 1.00 44.25 212 GLY A C 1
ATOM 1650 O O . GLY A 1 212 ? -0.992 -11.148 -24.711 1.00 44.25 212 GLY A O 1
ATOM 1651 N N . ALA A 1 213 ? -2.905 -10.698 -23.671 1.00 49.28 213 ALA A N 1
ATOM 1652 C CA . ALA A 1 213 ? -2.240 -10.239 -22.442 1.00 49.28 213 ALA A CA 1
ATOM 1653 C C . ALA A 1 213 ? -1.977 -11.363 -21.421 1.00 49.28 213 ALA A C 1
ATOM 1655 O O . ALA A 1 213 ? -1.335 -11.117 -20.398 1.00 49.28 213 ALA A O 1
ATOM 1656 N N . VAL A 1 214 ? -2.503 -12.568 -21.665 1.00 47.31 214 VAL A N 1
ATOM 1657 C CA . VAL A 1 214 ? -2.313 -13.732 -20.787 1.00 47.31 214 VAL A CA 1
ATOM 1658 C C . VAL A 1 214 ? -1.640 -14.910 -21.505 1.00 47.31 214 VAL A C 1
ATOM 1660 O O . VAL A 1 214 ? -0.981 -15.704 -20.848 1.00 47.31 214 VAL A O 1
ATOM 1663 N N . GLY A 1 215 ? -1.719 -14.964 -22.839 1.00 40.84 215 GLY A N 1
ATOM 1664 C CA . GLY A 1 215 ? -1.168 -16.032 -23.676 1.00 40.84 215 GLY A CA 1
ATOM 1665 C C . GLY A 1 215 ? 0.329 -15.944 -23.980 1.00 40.84 215 GLY A C 1
ATOM 1666 O O . GLY A 1 215 ? 0.911 -16.971 -24.303 1.00 40.84 215 GLY A O 1
ATOM 1667 N N . ASP A 1 216 ? 0.962 -14.778 -23.818 1.00 36.59 216 ASP A N 1
ATOM 1668 C CA . ASP A 1 216 ? 2.412 -14.632 -24.000 1.00 36.59 216 ASP A CA 1
ATOM 1669 C C . ASP A 1 216 ? 3.080 -14.331 -22.648 1.00 36.59 216 ASP A C 1
ATOM 1671 O O . ASP A 1 216 ? 3.386 -13.185 -22.300 1.00 36.59 216 ASP A O 1
ATOM 1675 N N . ARG A 1 217 ? 3.253 -15.385 -21.849 1.00 38.47 217 ARG A N 1
ATOM 1676 C CA . ARG A 1 217 ? 4.197 -15.447 -20.727 1.00 38.47 217 ARG A CA 1
ATOM 1677 C C . ARG A 1 217 ? 5.215 -16.544 -20.974 1.00 38.47 217 ARG A C 1
ATOM 1679 O O . ARG A 1 217 ? 4.788 -17.640 -21.395 1.00 38.47 217 ARG A O 1
#